Protein AF-A0A5J5F5R5-F1 (afdb_monomer)

Sequence (232 aa):
MHTPSSSSSSSSSSSEEAEENCAICILPLTPSTRTTLSCNHSTFHTACIETWFSFRYPTRECPLCRATITHHTTRDFITSYPATPRQAERYVDIWREEEERLYYESEARMLEDTGAARQLWWEEEEAFFEREARRILAEENMEEDADSWDEEYEPDTDSEEVTDDSTDDDEEEEEDEDEEEEKEDEDEDEEKGEAMLTDSEDDSHNFDRDEEMYDFTYTTDSDSDYSGTYKP

Nearest PDB structures (foldseek):
  9gaw-assembly1_C  TM=8.347E-01  e=6.113E-03  Homo sapiens

Organism: NCBI:txid1250544

Foldseek 3Di:
DDDDPPPPPDDDDPDDDPQLAAPQPRHGDDPVQFWAFPVRDGSHGPVRLVVVPVVPPPFSADPPPGDGGPDGPPDPPPPPPPPDPVVVVVVVVVVVVVVVVVVVVVVVVVVVVVVVVVVVVVVVVVVVVVVVVVVVVVVVVVVVCVVVPPPDDDDPPDDDDDDDDDDDDDPPPPPPPPPPPPPPPPPPPPDDDDDDPDPDDDDPDPPPPPPPPPPPPPPPPPPDPPPDDDDD

Secondary structure (DSSP, 8-state):
---------------S----B-TTT-PBPPTTTEE--TTS---EEHHHHHHHHHHTTT--B-TTT--B-S---S-TTS----SSHHHHHHHHHHHHHHHHHHHHHHHHHHHHHHHHHHHHHHHHHHHHHHHHHHHHHHHHHHHHHGGGS-S---------------------------------------------------------------------------------

Radius of gyration: 41.45 Å; Cα contacts (8 Å, |Δi|>4): 85; chains: 1; bounding box: 102×65×107 Å

pLDDT: mean 71.41, std 17.32, range [45.47, 96.88]

Mean predicted aligned error: 20.63 Å

InterPro domains:
  IPR001841 Zinc finger, RING-type [PF13639] (21-66)
  IPR001841 Zinc finger, RING-type [PS50089] (22-66)
  IPR001841 Zinc finger, RING-type [SM00184] (22-65)
  IPR013083 Zinc finger, RING/FYVE/PHD-type [G3DSA:3.30.40.10] (3-109)

Structure (mmCIF, N/CA/C/O backbone):
data_AF-A0A5J5F5R5-F1
#
_entry.id   AF-A0A5J5F5R5-F1
#
loop_
_atom_site.group_PDB
_atom_site.id
_atom_site.type_symbol
_atom_site.label_atom_id
_atom_site.label_alt_id
_atom_site.label_comp_id
_atom_site.label_asym_id
_atom_site.label_entity_id
_atom_site.label_seq_id
_atom_site.pdbx_PDB_ins_code
_atom_site.Cartn_x
_atom_site.Cartn_y
_atom_site.Cartn_z
_atom_site.occupancy
_atom_site.B_iso_or_equiv
_atom_site.auth_seq_id
_atom_site.auth_comp_id
_atom_site.auth_asym_id
_atom_site.auth_atom_id
_atom_site.pdbx_PDB_model_num
ATOM 1 N N . MET A 1 1 ? -64.822 -15.421 -7.144 1.00 45.59 1 MET A N 1
ATOM 2 C CA . MET A 1 1 ? -64.375 -15.893 -5.816 1.00 45.59 1 MET A CA 1
ATOM 3 C C . MET A 1 1 ? -63.053 -16.613 -6.035 1.00 45.59 1 MET A C 1
ATOM 5 O O . MET A 1 1 ? -63.076 -17.712 -6.564 1.00 45.59 1 MET A O 1
ATOM 9 N N . HIS A 1 2 ? -61.922 -15.959 -5.762 1.00 48.38 2 HIS A N 1
ATOM 10 C CA . HIS A 1 2 ? -60.584 -16.536 -5.931 1.00 48.38 2 HIS A CA 1
ATOM 11 C C . HIS A 1 2 ? -59.940 -16.665 -4.552 1.00 48.38 2 HIS A C 1
ATOM 13 O O . HIS A 1 2 ? -59.851 -15.683 -3.818 1.00 48.38 2 HIS A O 1
ATOM 19 N N . THR A 1 3 ? -59.569 -17.885 -4.182 1.00 51.16 3 THR A N 1
ATOM 20 C CA . THR A 1 3 ? -58.860 -18.209 -2.942 1.00 51.16 3 THR A CA 1
ATOM 21 C C . THR A 1 3 ? -57.364 -17.945 -3.124 1.00 51.16 3 THR A C 1
ATOM 23 O O . THR A 1 3 ? -56.801 -18.443 -4.101 1.00 51.16 3 THR A O 1
ATOM 26 N N . PRO A 1 4 ? -56.690 -17.212 -2.222 1.00 61.84 4 PRO A N 1
ATOM 27 C CA . PRO A 1 4 ? -55.236 -17.144 -2.231 1.00 61.84 4 PRO A CA 1
ATOM 28 C C . PRO A 1 4 ? -54.655 -18.462 -1.700 1.00 61.84 4 PRO A C 1
ATOM 30 O O . PRO A 1 4 ? -54.899 -18.844 -0.556 1.00 61.84 4 PRO A O 1
ATOM 33 N N . SER A 1 5 ? -53.893 -19.161 -2.545 1.00 54.50 5 SER A N 1
ATOM 34 C CA . SER A 1 5 ? -53.037 -20.276 -2.136 1.00 54.50 5 SER A CA 1
ATOM 35 C C . SER A 1 5 ? -51.904 -19.737 -1.271 1.00 54.50 5 SER A C 1
ATOM 37 O O . SER A 1 5 ? -50.927 -19.184 -1.771 1.00 54.50 5 SER A O 1
ATOM 39 N N . SER A 1 6 ? -52.051 -19.886 0.041 1.00 51.31 6 SER A N 1
ATOM 40 C CA . SER A 1 6 ? -50.974 -19.722 1.009 1.00 51.31 6 SER A CA 1
ATOM 41 C C . SER A 1 6 ? -50.021 -20.908 0.883 1.00 51.31 6 SER A C 1
ATOM 43 O O . SER A 1 6 ? -50.240 -21.963 1.470 1.00 51.31 6 SER A O 1
ATOM 45 N N . SER A 1 7 ? -48.972 -20.754 0.0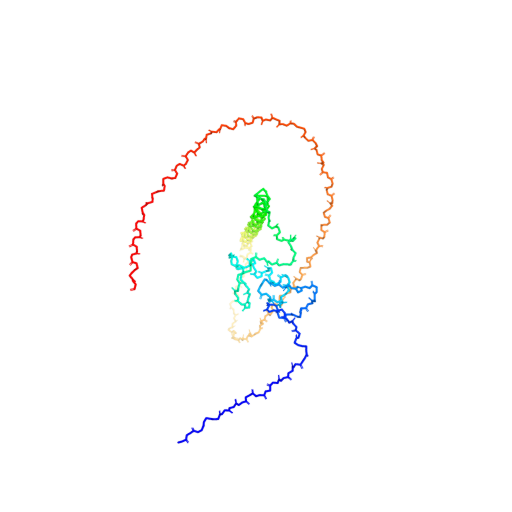81 1.00 56.69 7 SER A N 1
ATOM 46 C CA . SER A 1 7 ? -47.810 -21.637 0.105 1.00 56.69 7 SER A CA 1
ATOM 47 C C . SER A 1 7 ? -46.997 -21.342 1.365 1.00 56.69 7 SER A C 1
ATOM 49 O O . SER A 1 7 ? -46.117 -20.484 1.386 1.00 56.69 7 SER A O 1
ATOM 51 N N . SER A 1 8 ? -47.359 -22.035 2.441 1.00 55.12 8 SER A N 1
ATOM 52 C CA . SER A 1 8 ? -46.576 -22.194 3.661 1.00 55.12 8 SER A CA 1
ATOM 53 C C . SER A 1 8 ? -45.338 -23.035 3.349 1.00 55.12 8 SER A C 1
ATOM 55 O O . SER A 1 8 ? -45.366 -24.263 3.384 1.00 55.12 8 SER A O 1
ATOM 57 N N . SER A 1 9 ? -44.239 -22.358 3.030 1.00 57.38 9 SER A N 1
ATOM 58 C CA . SER A 1 9 ? -42.907 -22.959 2.989 1.00 57.38 9 SER A CA 1
ATOM 59 C C . SER A 1 9 ? -42.419 -23.146 4.425 1.00 57.38 9 SER A C 1
ATOM 61 O O . SER A 1 9 ? -41.853 -22.243 5.036 1.00 57.38 9 SER A O 1
ATOM 63 N N . SER A 1 10 ? -42.720 -24.313 4.987 1.00 65.06 10 SER A N 1
ATOM 64 C CA . SER A 1 10 ? -42.279 -24.765 6.306 1.00 65.06 10 SER A CA 1
ATOM 65 C C . SER A 1 10 ? -41.314 -25.936 6.132 1.00 65.06 10 SER A C 1
ATOM 67 O O . SER A 1 10 ? -41.750 -27.072 5.993 1.00 65.06 10 SER A O 1
ATOM 69 N N . SER A 1 11 ? -40.013 -25.653 6.121 1.00 52.03 11 SER A N 1
ATOM 70 C CA . SER A 1 11 ? -38.913 -26.629 6.225 1.00 52.03 11 SER A CA 1
ATOM 71 C C . SER A 1 11 ? -37.616 -25.816 6.162 1.00 52.03 11 SER A C 1
ATOM 73 O O . SER A 1 11 ? -37.408 -25.127 5.173 1.00 52.03 11 SER A O 1
ATOM 75 N N . SER A 1 12 ? -36.747 -25.753 7.164 1.00 52.62 12 SER A N 1
ATOM 76 C CA . SER A 1 12 ? -36.273 -26.834 8.023 1.00 52.62 12 SER A CA 1
ATOM 77 C C . SER A 1 12 ? -35.705 -26.258 9.323 1.00 52.62 12 SER A C 1
ATOM 79 O O . SER A 1 12 ? -34.763 -25.469 9.321 1.00 52.62 12 SER A O 1
ATOM 81 N N . SER A 1 13 ? -36.287 -26.682 10.438 1.00 53.28 13 SER A N 1
ATOM 82 C CA . SER A 1 13 ? -35.747 -26.531 11.782 1.00 53.28 13 SER A CA 1
ATOM 83 C C . SER A 1 13 ? -34.560 -27.483 11.969 1.00 53.28 13 SER A C 1
ATOM 85 O O . SER A 1 13 ? -34.754 -28.635 12.352 1.00 53.28 13 SER A O 1
ATOM 87 N N . SER A 1 14 ? -33.352 -26.993 11.700 1.00 55.56 14 SER A N 1
ATOM 88 C CA . SER A 1 14 ? -32.102 -27.532 12.249 1.00 55.56 14 SER A CA 1
ATOM 89 C C . SER A 1 14 ? -31.623 -26.569 13.333 1.00 55.56 14 SER A C 1
ATOM 91 O O . SER A 1 14 ? -30.730 -25.756 13.131 1.00 55.56 14 SER A O 1
ATOM 93 N N . SER A 1 15 ? -32.316 -26.599 14.469 1.00 58.19 15 SER A N 1
ATOM 94 C CA . SER A 1 15 ? -31.727 -26.243 15.759 1.00 58.19 15 SER A CA 1
ATOM 95 C C . SER A 1 15 ? -30.965 -27.498 16.172 1.00 58.19 15 SER A C 1
ATOM 97 O O . SER A 1 15 ? -31.569 -28.559 16.260 1.00 58.19 15 SER A O 1
ATOM 99 N N . GLU A 1 16 ? -29.644 -27.486 16.196 1.00 53.19 16 GLU A N 1
ATOM 100 C CA . GLU A 1 16 ? -28.828 -27.190 17.371 1.00 53.19 16 GLU A CA 1
ATOM 101 C C . GLU A 1 16 ? -27.375 -27.174 16.868 1.00 53.19 16 GLU A C 1
ATOM 103 O O . GLU A 1 16 ? -27.021 -28.022 16.058 1.00 53.19 16 GLU A O 1
ATOM 108 N N . GLU A 1 17 ? -26.574 -26.201 17.309 1.00 54.25 17 GLU A N 1
ATOM 109 C CA . GLU A 1 17 ? -25.277 -25.804 16.720 1.00 54.25 17 GLU A CA 1
ATOM 110 C C . GLU A 1 17 ? -25.412 -24.960 15.444 1.00 54.25 17 GLU A C 1
ATOM 112 O O . GLU A 1 17 ? -24.904 -25.283 14.375 1.00 54.25 17 GLU A O 1
ATOM 117 N N . ALA A 1 18 ? -26.077 -23.805 15.566 1.00 58.12 18 ALA A N 1
ATOM 118 C CA . ALA A 1 18 ? -25.766 -22.690 14.681 1.00 58.12 18 ALA A CA 1
ATOM 119 C C . ALA A 1 18 ? -24.313 -22.295 14.968 1.00 58.12 18 ALA A C 1
ATOM 121 O O . ALA A 1 18 ? -24.056 -21.522 15.890 1.00 58.12 18 ALA A O 1
ATOM 122 N N . GLU A 1 19 ? -23.381 -22.916 14.244 1.00 59.69 19 GLU A N 1
ATOM 123 C CA . GLU A 1 19 ? -21.977 -22.536 14.206 1.00 59.69 19 GLU A CA 1
ATOM 124 C C . GLU A 1 19 ? -21.936 -21.014 14.079 1.00 59.69 19 GLU A C 1
ATOM 126 O O . GLU A 1 19 ? -22.423 -20.436 13.102 1.00 59.69 19 GLU A O 1
ATOM 131 N N . GLU A 1 20 ? -21.480 -2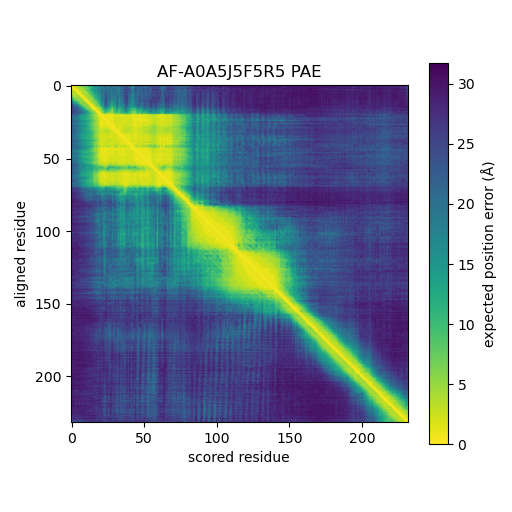0.348 15.141 1.00 83.12 20 GLU A N 1
ATOM 132 C CA . GLU A 1 20 ? -21.356 -18.901 15.160 1.00 83.12 20 GLU A CA 1
ATOM 133 C C . GLU A 1 20 ? -20.273 -18.563 14.131 1.00 83.12 20 GLU A C 1
ATOM 135 O O . GLU A 1 20 ? -19.081 -18.593 14.419 1.00 83.12 20 GLU A O 1
ATOM 140 N N . ASN A 1 21 ? -20.677 -18.317 12.890 1.00 94.19 21 ASN A N 1
ATOM 141 C CA . ASN A 1 21 ? -19.782 -17.874 11.835 1.00 94.19 21 ASN A CA 1
ATOM 142 C C . ASN A 1 21 ? -19.626 -16.355 11.928 1.00 94.19 21 ASN A C 1
ATOM 144 O O . ASN A 1 21 ? -20.561 -15.619 12.258 1.00 94.19 21 ASN A O 1
ATOM 148 N N . CYS A 1 22 ? -18.426 -15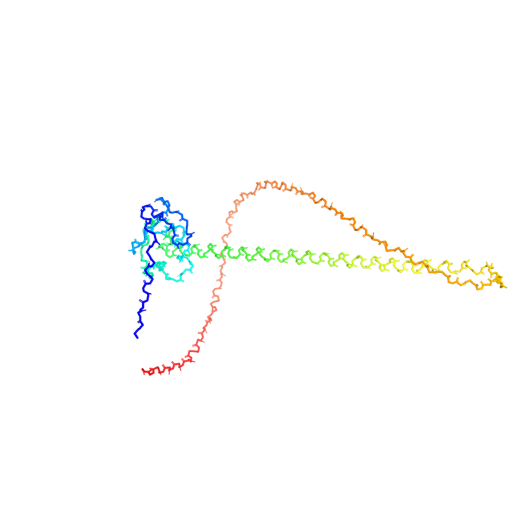.866 11.637 1.00 94.88 22 CYS A N 1
ATOM 149 C CA . CYS A 1 22 ? -18.141 -14.442 11.592 1.00 94.88 22 CYS A CA 1
ATOM 150 C C . CYS A 1 22 ? -18.942 -13.785 10.468 1.00 94.88 22 CYS A C 1
ATOM 152 O O . CYS A 1 22 ? -18.833 -14.185 9.315 1.00 94.88 22 CYS A O 1
ATOM 154 N N . ALA A 1 23 ? -19.701 -12.731 10.761 1.00 93.88 23 ALA A N 1
ATOM 155 C CA . ALA A 1 23 ? -20.544 -12.085 9.750 1.00 93.88 23 ALA A CA 1
ATOM 156 C C . ALA A 1 23 ? -19.756 -11.327 8.655 1.00 93.88 23 ALA A C 1
ATOM 158 O O . ALA A 1 23 ? -20.353 -10.879 7.681 1.00 93.88 23 ALA A O 1
ATOM 159 N N . ILE A 1 24 ? -18.436 -11.162 8.817 1.00 94.62 24 ILE A N 1
ATOM 160 C CA . ILE A 1 24 ? -17.564 -10.464 7.858 1.00 94.62 24 ILE A CA 1
ATOM 161 C C . ILE A 1 24 ? -16.907 -11.458 6.892 1.00 94.62 24 ILE A C 1
ATOM 163 O O . ILE A 1 24 ? -17.013 -11.287 5.684 1.00 94.62 24 ILE A O 1
ATOM 167 N N . CYS A 1 25 ? -16.240 -12.494 7.408 1.00 96.38 25 CYS A N 1
ATOM 168 C CA . CYS A 1 25 ? -15.517 -13.472 6.583 1.00 96.38 25 CYS A CA 1
ATOM 169 C C . CYS A 1 25 ? -16.256 -14.808 6.400 1.00 96.38 25 CYS A C 1
ATOM 171 O O . CYS A 1 25 ? -15.794 -15.651 5.641 1.00 96.38 25 CYS A O 1
ATOM 173 N N . ILE A 1 26 ? -17.385 -15.012 7.090 1.00 94.50 26 ILE A N 1
ATOM 174 C CA . ILE A 1 26 ? -18.240 -16.214 7.032 1.00 94.50 26 ILE A CA 1
ATOM 175 C C . ILE A 1 26 ? -17.535 -17.483 7.569 1.00 94.50 26 ILE A C 1
ATOM 177 O O . ILE A 1 26 ? -18.072 -18.583 7.502 1.00 94.50 26 ILE A O 1
ATOM 181 N N . LEU A 1 27 ? -16.356 -17.344 8.185 1.00 94.94 27 LEU A N 1
ATOM 182 C CA . LEU A 1 27 ? -15.619 -18.455 8.793 1.00 94.94 27 LEU A CA 1
ATOM 183 C C . LEU A 1 27 ? -16.085 -18.744 10.233 1.00 94.94 27 LEU A C 1
ATOM 185 O O . LEU A 1 27 ? -16.494 -17.805 10.929 1.00 94.94 27 LEU A O 1
ATOM 189 N N . PRO A 1 28 ? -15.945 -19.992 10.718 1.00 94.00 28 PRO A N 1
ATOM 190 C CA . PRO A 1 28 ? -16.263 -20.358 12.097 1.00 94.00 28 PRO A CA 1
ATOM 191 C C . PRO A 1 28 ? -15.519 -19.505 13.131 1.00 94.00 28 PRO A C 1
ATOM 193 O O . PRO A 1 28 ? -14.313 -19.250 13.016 1.00 94.00 28 PRO A O 1
ATOM 196 N N . LEU A 1 29 ? -16.234 -19.055 14.163 1.00 93.50 29 LEU A N 1
ATOM 197 C CA . LEU A 1 29 ? -15.643 -18.331 15.286 1.00 93.50 29 LEU A CA 1
ATOM 198 C C . LEU A 1 29 ? -15.038 -19.317 16.281 1.00 93.50 29 LEU A C 1
ATOM 200 O O . LEU A 1 29 ? -15.692 -20.252 16.740 1.00 93.50 29 LEU A O 1
ATOM 204 N N . THR A 1 30 ? -13.791 -19.070 16.675 1.00 91.19 30 THR A N 1
ATOM 205 C CA . THR A 1 30 ? -13.188 -19.757 17.819 1.00 91.19 30 THR A CA 1
ATOM 206 C C . THR A 1 30 ? -13.356 -18.887 19.066 1.00 91.19 30 THR A C 1
ATOM 208 O O . THR A 1 30 ? -13.265 -17.660 18.979 1.00 91.19 30 THR A O 1
ATOM 211 N N . PRO A 1 31 ? -13.574 -19.470 20.258 1.00 85.62 31 PRO A N 1
ATOM 212 C CA . PRO A 1 31 ? -13.821 -18.694 21.476 1.00 85.62 31 PRO A CA 1
ATOM 213 C C . PRO A 1 31 ? -12.653 -17.765 21.850 1.00 85.62 31 PRO A C 1
ATOM 215 O O . PRO A 1 31 ? -12.859 -16.778 22.548 1.00 85.62 31 PRO A O 1
ATOM 218 N N . SER A 1 32 ? -11.439 -18.049 21.369 1.00 85.69 32 SER A N 1
ATOM 219 C CA . SER A 1 32 ? -10.245 -17.218 21.559 1.00 85.69 32 SER A CA 1
ATOM 220 C C . SER A 1 32 ? -10.175 -15.994 20.643 1.00 85.69 32 SER A C 1
ATOM 222 O O . SER A 1 32 ? -9.489 -15.034 20.978 1.00 85.69 32 SER A O 1
ATOM 224 N N . THR A 1 33 ? -10.853 -16.015 19.495 1.00 87.75 33 THR A N 1
ATOM 225 C CA . THR A 1 33 ? -10.802 -14.944 18.483 1.00 87.75 33 THR A CA 1
ATOM 226 C C . THR A 1 33 ? -12.095 -14.135 18.412 1.00 87.75 33 THR A C 1
ATOM 228 O O . THR A 1 33 ? -12.171 -13.151 17.675 1.00 87.75 33 THR A O 1
ATOM 231 N N . ARG A 1 34 ? -13.116 -14.538 19.177 1.00 90.50 34 ARG A N 1
ATOM 232 C CA . ARG A 1 34 ? -14.434 -13.908 19.209 1.00 90.50 34 ARG A CA 1
ATOM 233 C C . ARG A 1 34 ? -14.398 -12.572 19.951 1.00 90.50 34 ARG A C 1
ATOM 235 O O . ARG A 1 34 ? -14.033 -12.509 21.123 1.00 90.50 34 ARG A O 1
ATOM 242 N N . THR A 1 35 ? -14.875 -11.517 19.297 1.00 90.06 35 THR A N 1
ATOM 243 C CA . THR A 1 35 ? -15.012 -10.174 19.879 1.00 90.06 35 THR A CA 1
ATOM 244 C C . THR A 1 35 ? -16.470 -9.816 20.107 1.00 90.06 35 THR A C 1
ATOM 246 O O . THR A 1 35 ? -17.293 -9.951 19.205 1.00 90.06 35 THR A O 1
ATOM 249 N N . THR A 1 36 ? -16.788 -9.310 21.301 1.00 90.94 36 THR A N 1
ATOM 250 C CA . THR A 1 36 ? -18.120 -8.770 21.615 1.00 90.94 36 THR A CA 1
ATOM 251 C C . THR A 1 36 ? -18.086 -7.250 21.589 1.00 90.94 36 THR A C 1
ATOM 253 O O . THR A 1 36 ? -17.317 -6.632 22.318 1.00 90.94 36 THR A O 1
ATOM 256 N N . LEU A 1 37 ? -18.921 -6.646 20.746 1.00 91.69 37 LEU A N 1
ATOM 257 C CA . LEU A 1 37 ? -19.052 -5.193 20.639 1.00 91.69 37 LEU A CA 1
ATOM 258 C C . LEU A 1 37 ? -19.964 -4.623 21.738 1.00 91.69 37 LEU A C 1
ATOM 260 O O . LEU A 1 37 ? -20.768 -5.345 22.323 1.00 91.69 37 LEU A O 1
ATOM 264 N N . SER A 1 38 ? -19.920 -3.303 21.961 1.00 91.50 38 SER A N 1
ATOM 265 C CA . SER A 1 38 ? -20.783 -2.610 22.941 1.00 91.50 38 SER A CA 1
ATOM 266 C C . SER A 1 38 ? -22.286 -2.747 22.656 1.00 91.50 38 SER A C 1
ATOM 268 O O . SER A 1 38 ? -23.112 -2.630 23.557 1.00 91.50 38 SER A O 1
ATOM 270 N N . CYS A 1 39 ? -22.649 -3.038 21.406 1.00 92.44 39 CYS A N 1
ATOM 271 C CA . CYS A 1 39 ? -24.012 -3.359 20.988 1.00 92.44 39 CYS A CA 1
ATOM 272 C C . CYS A 1 39 ? -24.415 -4.827 21.249 1.00 92.44 39 CYS A C 1
ATOM 274 O O . CYS A 1 39 ? -25.469 -5.250 20.783 1.00 92.44 39 CYS A O 1
ATOM 276 N N . ASN A 1 40 ? -23.590 -5.595 21.971 1.00 91.06 40 ASN A N 1
ATOM 277 C CA . ASN A 1 40 ? -23.747 -7.018 22.304 1.00 91.06 40 ASN A CA 1
ATOM 278 C C . ASN A 1 40 ? -23.697 -8.000 21.119 1.00 91.06 40 ASN A C 1
ATOM 280 O O . ASN A 1 40 ? -23.897 -9.199 21.309 1.00 91.06 40 ASN A O 1
ATOM 284 N N . HIS A 1 41 ? -23.373 -7.539 19.910 1.00 91.62 41 HIS A N 1
ATOM 285 C CA . HIS A 1 41 ? -23.073 -8.441 18.799 1.00 91.62 41 HIS A CA 1
ATOM 286 C C . HIS A 1 41 ? -21.684 -9.056 19.001 1.00 91.62 41 HIS A C 1
ATOM 288 O O . HIS A 1 41 ? -20.687 -8.335 19.074 1.00 91.62 41 HIS A O 1
ATOM 294 N N . SER A 1 42 ? -21.638 -10.384 19.115 1.00 89.88 42 SER A N 1
ATOM 295 C CA . SER A 1 42 ? -20.429 -11.168 19.410 1.00 89.88 42 SER A CA 1
ATOM 296 C C . SER A 1 42 ? -19.972 -12.058 18.251 1.00 89.88 42 SER A C 1
ATOM 298 O O . SER A 1 42 ? -19.134 -12.931 18.425 1.00 89.88 42 SER A O 1
ATOM 300 N N . THR A 1 43 ? -20.495 -11.836 17.048 1.00 92.19 43 THR A N 1
ATOM 301 C CA . THR A 1 43 ? -20.313 -12.717 15.886 1.00 92.19 43 THR A CA 1
ATOM 302 C C . THR A 1 43 ? -19.188 -12.244 14.957 1.00 92.19 43 THR A C 1
ATOM 304 O O . THR A 1 43 ? -19.388 -12.148 13.743 1.00 92.19 43 THR A O 1
ATOM 307 N N . PHE A 1 44 ? -18.022 -11.883 15.506 1.00 93.88 44 PHE A N 1
ATOM 308 C CA . PHE A 1 44 ? -16.891 -11.382 14.713 1.00 93.88 44 PHE A CA 1
ATOM 309 C C . PHE A 1 44 ? -15.535 -11.850 15.242 1.00 93.88 44 PHE A C 1
ATOM 311 O O . PHE A 1 44 ? -15.317 -11.872 16.457 1.00 93.88 44 PHE A O 1
ATOM 318 N N . HIS A 1 45 ? -14.606 -12.152 14.328 1.00 94.56 45 HIS A N 1
ATOM 319 C CA . HIS A 1 45 ? -13.186 -12.253 14.667 1.00 94.56 45 HIS A CA 1
ATOM 320 C C . HIS A 1 45 ? -12.639 -10.863 14.993 1.00 94.56 45 HIS A C 1
ATOM 322 O O . HIS A 1 45 ? -12.992 -9.895 14.315 1.00 94.56 45 HIS A O 1
ATOM 328 N N . THR A 1 46 ? -11.737 -10.772 15.972 1.00 91.88 46 THR A N 1
ATOM 329 C CA . THR A 1 46 ? -11.045 -9.521 16.337 1.00 91.88 46 THR A CA 1
ATOM 330 C C . THR A 1 46 ? -10.432 -8.825 15.123 1.00 91.88 46 THR A C 1
ATOM 332 O O . THR A 1 46 ? -10.731 -7.663 14.870 1.00 91.88 46 THR A O 1
ATOM 335 N N . ALA A 1 47 ? -9.670 -9.564 14.311 1.00 92.25 47 ALA A N 1
ATOM 336 C CA . ALA A 1 47 ? -9.031 -9.018 13.116 1.00 92.25 47 ALA A CA 1
ATOM 337 C C . ALA A 1 47 ? -10.060 -8.485 12.105 1.00 92.25 47 ALA A C 1
ATOM 339 O O . ALA A 1 47 ? -9.940 -7.365 11.626 1.00 92.25 47 ALA A O 1
ATOM 340 N N . CYS A 1 48 ? -11.125 -9.247 11.830 1.00 95.00 48 CYS A N 1
ATOM 341 C CA . CYS A 1 48 ? -12.141 -8.836 10.862 1.00 95.00 48 CYS A CA 1
ATOM 342 C C . CYS A 1 48 ? -12.846 -7.539 11.272 1.00 95.00 48 CYS A C 1
ATOM 344 O O . CYS A 1 48 ? -13.084 -6.679 10.425 1.00 95.00 48 CYS A O 1
ATOM 346 N N . ILE A 1 49 ? -13.194 -7.391 12.554 1.00 93.19 49 ILE A N 1
ATOM 347 C CA . ILE A 1 49 ? -13.891 -6.189 13.019 1.00 93.19 49 ILE A CA 1
ATOM 348 C C . ILE A 1 49 ? -12.955 -4.975 13.117 1.00 93.19 49 ILE A C 1
ATOM 350 O O . ILE A 1 49 ? -13.390 -3.856 12.856 1.00 93.19 49 ILE A O 1
ATOM 354 N N . GLU A 1 50 ? -11.668 -5.183 13.407 1.00 90.69 50 GLU A N 1
ATOM 355 C CA . GLU A 1 50 ? -10.644 -4.132 13.351 1.00 90.69 50 GLU A CA 1
ATOM 356 C C . GLU A 1 50 ? -10.434 -3.625 11.921 1.00 90.69 50 GLU A C 1
ATOM 358 O O . GLU A 1 50 ? -10.503 -2.417 11.686 1.00 90.69 50 GLU A O 1
ATOM 363 N N . THR A 1 51 ? -10.281 -4.534 10.952 1.00 90.88 51 THR A N 1
ATOM 364 C CA . THR A 1 51 ? -10.197 -4.198 9.524 1.00 90.88 51 THR A CA 1
ATOM 365 C C . THR A 1 51 ? -11.459 -3.483 9.034 1.00 90.88 51 THR A C 1
ATOM 367 O O . THR A 1 51 ? -11.390 -2.523 8.273 1.00 90.88 51 THR A O 1
ATOM 370 N N . TRP A 1 52 ? -12.642 -3.896 9.494 1.00 93.62 52 TRP A N 1
ATOM 371 C CA . TRP A 1 52 ? -13.882 -3.195 9.158 1.00 93.62 52 TRP A CA 1
ATOM 372 C C . TRP A 1 52 ? -13.873 -1.735 9.635 1.00 93.62 52 TRP A C 1
ATOM 374 O O . TRP A 1 52 ? -14.284 -0.833 8.901 1.00 93.62 52 TRP A O 1
ATOM 384 N N . PHE A 1 53 ? -13.389 -1.484 10.855 1.00 90.94 53 PHE A N 1
ATOM 385 C CA . PHE A 1 53 ? -13.304 -0.130 11.395 1.00 90.94 53 PHE A CA 1
ATOM 386 C C . PHE A 1 53 ? -12.215 0.724 10.742 1.00 90.94 53 PHE A C 1
ATOM 388 O O . PHE A 1 53 ? -12.417 1.935 10.648 1.00 90.94 53 PHE A O 1
ATOM 395 N N . SER A 1 54 ? -11.106 0.140 10.273 1.00 85.19 54 SER A N 1
ATOM 396 C CA . SER A 1 54 ? -10.076 0.902 9.554 1.00 85.19 54 SER A CA 1
ATOM 397 C C . SER A 1 54 ? -10.597 1.425 8.212 1.00 85.19 54 SER A C 1
ATOM 399 O O . SER A 1 54 ? -10.398 2.596 7.898 1.00 85.19 54 SER A O 1
ATOM 401 N N . PHE A 1 55 ? -11.355 0.615 7.465 1.00 84.75 55 PHE A N 1
ATOM 402 C CA . PHE A 1 55 ? -11.924 1.027 6.175 1.00 84.75 55 PHE A CA 1
ATOM 403 C C . PHE A 1 55 ? -13.092 2.018 6.280 1.00 84.75 55 PHE A C 1
ATOM 405 O O . PHE A 1 55 ? -13.366 2.744 5.327 1.00 84.75 55 PHE A O 1
ATOM 412 N N . ARG A 1 56 ? -13.820 2.047 7.403 1.00 82.62 56 ARG A N 1
ATOM 413 C CA . ARG A 1 56 ? -15.015 2.898 7.593 1.0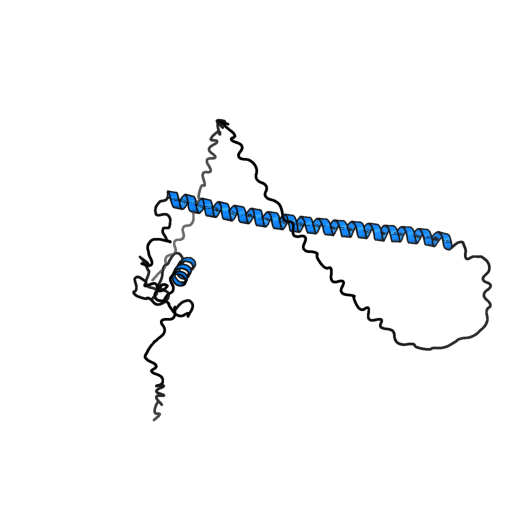0 82.62 56 ARG A CA 1
ATOM 414 C C . ARG A 1 56 ? -14.765 4.136 8.450 1.00 82.62 56 ARG A C 1
ATOM 416 O O . ARG A 1 56 ? -15.706 4.703 9.011 1.00 82.62 56 ARG A O 1
ATOM 423 N N . TYR A 1 57 ? -13.514 4.577 8.537 1.00 72.19 57 TYR A N 1
ATOM 424 C CA . TYR A 1 57 ? -13.171 5.819 9.218 1.00 72.19 57 TYR A CA 1
ATOM 425 C C . TYR A 1 57 ? -13.948 7.013 8.620 1.00 72.19 57 TYR A C 1
ATOM 427 O O . TYR A 1 57 ? -14.040 7.117 7.396 1.00 72.19 57 TYR A O 1
ATOM 435 N N . PRO A 1 58 ? -14.528 7.916 9.441 1.00 75.12 58 PRO A N 1
ATOM 436 C CA . PRO A 1 58 ? -14.396 8.043 10.902 1.00 75.12 58 PRO A CA 1
ATOM 437 C C . PRO A 1 58 ? -15.446 7.285 11.737 1.00 75.12 58 PRO A C 1
ATOM 439 O O . PRO A 1 58 ? -15.376 7.274 12.967 1.00 75.12 58 PRO A O 1
ATOM 442 N N . THR A 1 59 ? -16.445 6.665 11.113 1.00 81.56 59 THR A N 1
ATOM 443 C CA . THR A 1 59 ? -17.626 6.131 11.806 1.00 81.56 59 THR A CA 1
ATOM 444 C C . THR A 1 59 ? -17.449 4.657 12.173 1.00 81.56 59 THR A C 1
ATOM 446 O O . THR A 1 59 ? -17.569 3.766 11.334 1.00 81.56 59 THR A O 1
ATOM 449 N N . ARG A 1 60 ? -17.184 4.377 13.455 1.00 89.44 60 ARG A N 1
ATOM 450 C CA . ARG A 1 60 ? -17.083 3.008 13.997 1.00 89.44 60 ARG A CA 1
ATOM 451 C C . ARG A 1 60 ? -18.469 2.396 14.213 1.00 89.44 60 ARG A C 1
ATOM 453 O O . ARG A 1 60 ? -18.952 2.313 15.339 1.00 89.44 60 ARG A O 1
ATOM 460 N N . GLU A 1 61 ? -19.137 2.003 13.135 1.00 94.94 61 GLU A N 1
ATOM 461 C CA . GLU A 1 61 ? -20.484 1.420 13.174 1.00 94.94 61 GLU A CA 1
ATOM 462 C C . GLU A 1 61 ? -20.460 -0.109 13.097 1.00 94.94 61 GLU A C 1
ATOM 464 O O . GLU A 1 61 ? -19.734 -0.703 12.296 1.00 94.94 61 GLU A O 1
ATOM 469 N N . CYS A 1 62 ? -21.293 -0.762 13.909 1.00 94.69 62 CYS A N 1
ATOM 470 C CA . CYS A 1 62 ? -21.466 -2.211 13.848 1.00 94.69 62 CYS A CA 1
ATOM 471 C C . CYS A 1 62 ? -21.982 -2.656 12.461 1.00 94.69 62 CYS A C 1
ATOM 473 O O . CYS A 1 62 ? -23.014 -2.142 12.024 1.00 94.69 62 CYS A O 1
ATOM 475 N N . PRO A 1 63 ? -21.376 -3.671 11.813 1.00 94.12 63 PRO A N 1
ATOM 476 C CA . PRO A 1 63 ? -21.854 -4.186 10.525 1.00 94.12 63 PRO A CA 1
ATOM 477 C C . PRO A 1 63 ? -23.303 -4.697 10.553 1.00 94.12 63 PRO A C 1
ATOM 479 O O . PRO A 1 63 ? -23.999 -4.642 9.544 1.00 94.12 63 PRO A O 1
ATOM 482 N N . LEU A 1 64 ? -23.761 -5.194 11.708 1.00 94.62 64 LEU A N 1
ATOM 483 C CA . LEU A 1 64 ? -25.076 -5.825 11.850 1.00 94.62 64 LEU A CA 1
ATOM 484 C C . LEU A 1 64 ? -26.182 -4.824 12.177 1.00 94.62 64 LEU A C 1
ATOM 486 O O . LEU A 1 64 ? -27.227 -4.826 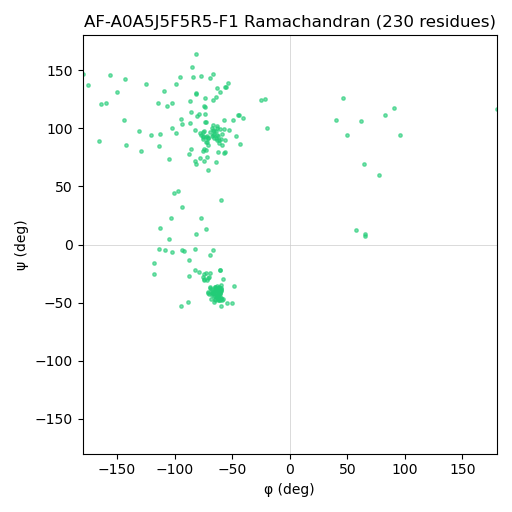11.535 1.00 94.62 64 LEU A O 1
ATOM 490 N N . CYS A 1 65 ? -25.966 -3.963 13.173 1.00 95.62 65 CYS A N 1
ATOM 491 C CA . CYS A 1 65 ? -27.012 -3.062 13.664 1.00 95.62 65 CYS A CA 1
ATOM 492 C C . CYS A 1 65 ? -26.740 -1.578 13.414 1.00 95.62 65 CYS A C 1
ATOM 494 O O . CYS A 1 65 ? -27.580 -0.753 13.764 1.00 95.62 65 CYS A O 1
ATOM 496 N N . ARG A 1 66 ? -25.573 -1.229 12.858 1.00 94.69 66 ARG A N 1
ATOM 497 C CA . ARG A 1 66 ? -25.110 0.153 12.638 1.00 94.69 66 ARG A CA 1
ATOM 498 C C . ARG A 1 66 ? -25.035 1.018 13.897 1.00 94.69 66 ARG A C 1
ATOM 500 O O . ARG A 1 66 ? -24.866 2.227 13.808 1.00 94.69 66 ARG A O 1
ATOM 507 N N . ALA A 1 67 ? -25.129 0.420 15.084 1.00 94.81 67 ALA A N 1
ATOM 508 C CA . ALA A 1 67 ? -24.894 1.146 16.321 1.00 94.81 67 ALA A CA 1
ATOM 509 C C . ALA A 1 67 ? -23.441 1.632 16.357 1.00 94.81 67 ALA A C 1
ATOM 511 O O . ALA A 1 67 ? -22.516 0.868 16.063 1.00 94.81 67 ALA A O 1
ATOM 512 N N . THR A 1 68 ? -23.254 2.893 16.735 1.00 93.00 68 THR A N 1
ATOM 513 C CA . THR A 1 68 ? -21.934 3.485 16.941 1.00 93.00 68 THR A CA 1
ATOM 514 C C . THR A 1 68 ? -21.253 2.827 18.139 1.00 93.00 68 THR A C 1
ATOM 516 O O . THR A 1 68 ? -21.799 2.787 19.243 1.00 93.00 68 THR A O 1
ATOM 519 N N . ILE A 1 69 ? -20.054 2.297 17.921 1.00 91.88 69 ILE A N 1
ATOM 520 C CA . ILE A 1 69 ? -19.257 1.605 18.929 1.00 91.88 69 ILE A CA 1
ATOM 521 C C . ILE A 1 69 ? -18.291 2.608 19.556 1.00 91.88 69 ILE A C 1
ATOM 523 O O . ILE A 1 69 ? -17.336 3.046 18.922 1.00 91.88 69 ILE A O 1
ATOM 527 N N . THR A 1 70 ? -18.554 2.982 20.808 1.00 82.00 70 THR A N 1
ATOM 528 C CA . THR A 1 70 ? -17.736 3.944 21.566 1.00 82.00 70 THR A CA 1
ATOM 529 C C . THR A 1 70 ? -16.571 3.291 22.313 1.00 82.00 70 THR A C 1
ATOM 531 O O . THR A 1 70 ? -15.552 3.938 22.524 1.00 82.00 70 THR A O 1
ATOM 534 N N . HIS A 1 71 ? -16.694 2.010 22.674 1.00 66.12 71 HIS A N 1
ATOM 535 C CA . HIS A 1 71 ? -15.671 1.226 23.370 1.00 66.12 71 HIS A CA 1
ATOM 536 C C . HIS A 1 71 ? -15.714 -0.221 22.857 1.00 66.12 71 HIS A C 1
ATOM 538 O O . HIS A 1 71 ? -16.663 -0.950 23.154 1.00 66.12 71 HIS A O 1
ATOM 544 N N . HIS A 1 72 ? -14.735 -0.651 22.056 1.00 63.00 72 HIS A N 1
ATOM 545 C CA . HIS A 1 72 ? -14.560 -2.070 21.733 1.00 63.00 72 HIS A CA 1
ATOM 546 C C . HIS A 1 72 ? -13.705 -2.710 22.833 1.00 63.00 72 HIS A C 1
ATOM 548 O O . HIS A 1 72 ? -12.548 -2.359 23.026 1.00 63.00 72 HIS A O 1
ATOM 554 N N . THR A 1 73 ? -14.289 -3.628 23.603 1.00 57.78 73 THR A N 1
ATOM 555 C CA . THR A 1 73 ? -13.671 -4.266 24.781 1.00 57.78 73 THR A CA 1
ATOM 556 C C . THR A 1 73 ? -12.658 -5.351 24.428 1.00 57.78 73 THR A C 1
ATOM 558 O O . THR A 1 73 ? -12.356 -6.212 25.253 1.00 57.78 73 THR A O 1
ATOM 561 N N . THR A 1 74 ? -12.074 -5.327 23.233 1.00 53.41 74 THR A N 1
ATOM 562 C CA . THR A 1 74 ? -11.161 -6.381 22.785 1.00 53.41 74 THR A CA 1
ATOM 563 C C . THR A 1 74 ? -9.797 -6.380 23.462 1.00 53.41 74 THR A C 1
ATOM 565 O O . THR A 1 74 ? -8.941 -7.141 23.024 1.00 53.41 74 THR A O 1
ATOM 568 N N . ARG A 1 75 ? -9.635 -5.626 24.566 1.00 49.25 75 ARG A N 1
ATOM 569 C CA . ARG A 1 75 ? -8.390 -5.247 25.253 1.00 49.25 75 ARG A CA 1
ATOM 570 C C . ARG A 1 75 ? -7.871 -3.926 24.682 1.00 49.25 75 ARG A C 1
ATOM 572 O O . ARG A 1 75 ? -7.488 -3.850 23.520 1.00 49.25 75 ARG A O 1
ATOM 579 N N . ASP A 1 76 ? -7.809 -2.913 25.536 1.00 51.38 76 ASP A N 1
ATOM 580 C CA . ASP A 1 76 ? -7.189 -1.596 25.333 1.00 51.38 76 ASP A CA 1
ATOM 581 C C . ASP A 1 76 ? -5.668 -1.653 25.009 1.00 51.38 76 ASP A C 1
ATOM 583 O O . ASP A 1 76 ? -4.898 -0.845 25.518 1.00 51.38 76 ASP A O 1
ATOM 587 N N . PHE A 1 77 ? -5.178 -2.624 24.224 1.00 50.16 77 PHE A N 1
ATOM 588 C CA . PHE A 1 77 ? -3.740 -2.905 24.079 1.00 50.16 77 PHE A CA 1
ATOM 589 C C . PHE A 1 77 ? -3.150 -2.737 22.682 1.00 50.16 77 PHE A C 1
ATOM 591 O O . PHE A 1 77 ? -1.932 -2.669 22.584 1.00 50.16 77 PHE A O 1
ATOM 598 N N . ILE A 1 78 ? -3.943 -2.673 21.610 1.00 49.28 78 ILE A N 1
ATOM 599 C CA . ILE A 1 78 ? -3.374 -2.479 20.257 1.00 49.28 78 ILE A CA 1
ATOM 600 C C . ILE A 1 78 ? -3.862 -1.171 19.623 1.00 49.28 78 ILE A C 1
ATOM 602 O O . ILE A 1 78 ? -3.124 -0.525 18.890 1.00 49.28 78 ILE A O 1
ATOM 606 N N . THR A 1 79 ? -5.027 -0.664 20.035 1.00 46.19 79 THR A N 1
ATOM 607 C CA . THR A 1 79 ? -5.453 0.714 19.744 1.00 46.19 79 THR A CA 1
ATOM 608 C C . THR A 1 79 ? -5.241 1.655 20.928 1.00 46.19 79 THR A C 1
ATOM 610 O O . THR A 1 79 ? -6.095 2.495 21.198 1.00 46.19 79 THR A O 1
ATOM 613 N N . SER A 1 80 ? -4.083 1.581 21.591 1.00 47.06 80 SER A N 1
ATOM 614 C CA . SER A 1 80 ? -3.424 2.847 21.910 1.00 47.06 80 SER A CA 1
ATOM 615 C C . SER A 1 80 ? -2.824 3.364 20.598 1.00 47.06 80 SER A C 1
ATOM 617 O O . SER A 1 80 ? -1.614 3.366 20.386 1.00 47.06 80 SER A O 1
ATOM 619 N N . TYR A 1 81 ? -3.671 3.825 19.675 1.00 54.25 81 TYR A N 1
ATOM 620 C CA . TYR A 1 81 ? -3.543 5.222 19.287 1.00 54.25 81 TYR A CA 1
ATOM 621 C C . TYR A 1 81 ? -2.823 6.010 20.380 1.00 54.25 81 TYR A C 1
ATOM 623 O O . TYR A 1 81 ? -3.225 5.930 21.546 1.00 54.25 81 TYR A O 1
ATOM 631 N N . PRO A 1 82 ? -1.739 6.700 20.031 1.00 48.47 82 PRO A N 1
ATOM 632 C CA . PRO A 1 82 ? -0.963 7.440 20.994 1.00 48.47 82 PRO A CA 1
ATOM 633 C C . PRO A 1 82 ? -1.878 8.322 21.839 1.00 48.47 82 PRO A C 1
ATOM 635 O O . PRO A 1 82 ? -2.415 9.317 21.364 1.00 48.47 82 PRO A O 1
ATOM 638 N N . ALA A 1 83 ? -2.081 7.942 23.103 1.00 54.69 83 ALA A N 1
ATOM 639 C CA . ALA A 1 83 ? -2.969 8.658 24.020 1.00 54.69 83 ALA A CA 1
ATOM 640 C C . ALA A 1 83 ? -2.420 10.057 24.353 1.00 54.69 83 ALA A C 1
ATOM 642 O O . ALA A 1 83 ? -3.056 10.842 25.053 1.00 54.69 83 ALA A O 1
ATOM 643 N N . THR A 1 84 ? -1.220 10.364 23.852 1.00 71.00 84 THR A N 1
ATOM 644 C CA . THR A 1 84 ? -0.538 11.636 24.006 1.00 71.00 84 THR A CA 1
ATOM 645 C C . THR A 1 84 ? -0.179 12.205 22.628 1.00 71.00 84 THR A C 1
ATOM 647 O O . THR A 1 84 ? 0.319 11.459 21.782 1.00 71.00 84 THR A O 1
ATOM 650 N N . PRO A 1 85 ? -0.354 13.522 22.405 1.00 70.38 85 PRO A N 1
ATOM 651 C CA . PRO A 1 85 ? 0.048 14.204 21.169 1.00 70.38 85 PRO A CA 1
ATOM 652 C C . PRO A 1 85 ? 1.480 13.869 20.719 1.00 70.38 85 PRO A C 1
ATOM 654 O O . PRO A 1 85 ? 1.727 13.643 19.543 1.00 70.38 85 PRO A O 1
ATOM 657 N N . ARG A 1 86 ? 2.397 13.693 21.679 1.00 68.38 86 ARG A N 1
ATOM 658 C CA . ARG A 1 86 ? 3.800 13.325 21.434 1.00 68.38 86 ARG A CA 1
ATOM 659 C C . ARG A 1 86 ? 4.005 12.004 20.705 1.00 68.38 86 ARG A C 1
ATOM 661 O O . ARG A 1 86 ? 4.948 11.854 19.941 1.00 68.38 86 ARG A O 1
ATOM 668 N N . GLN A 1 87 ? 3.186 11.005 21.000 1.00 64.88 87 GLN A N 1
ATOM 669 C CA . GLN A 1 87 ? 3.324 9.721 20.327 1.00 64.88 87 GLN A CA 1
ATOM 670 C C . GLN A 1 87 ? 2.610 9.753 18.955 1.00 64.88 87 GLN A C 1
ATOM 672 O O . GLN A 1 87 ? 2.965 8.962 18.090 1.00 64.88 87 GLN A O 1
ATOM 677 N N . ALA A 1 88 ? 1.647 10.664 18.736 1.00 70.81 88 ALA A N 1
ATOM 678 C CA . ALA A 1 88 ? 1.010 10.884 17.432 1.00 70.81 88 ALA A CA 1
ATOM 679 C C . ALA A 1 88 ? 1.978 11.526 16.440 1.00 70.81 88 ALA A C 1
ATOM 681 O O . ALA A 1 88 ? 2.068 11.056 15.313 1.00 70.81 88 ALA A O 1
ATOM 682 N N . GLU A 1 89 ? 2.752 12.513 16.894 1.00 75.75 89 GLU A N 1
ATOM 683 C CA . GLU A 1 89 ? 3.847 13.113 16.121 1.00 75.75 89 GLU A CA 1
ATOM 684 C C . GLU A 1 89 ? 4.829 12.038 15.645 1.00 75.75 89 GLU A C 1
ATOM 686 O O . GLU A 1 89 ? 5.034 11.892 14.448 1.00 75.75 89 GLU A O 1
ATOM 691 N N . ARG A 1 90 ? 5.291 11.163 16.549 1.00 78.56 90 ARG A N 1
ATOM 692 C CA . ARG A 1 90 ? 6.208 10.073 16.186 1.00 78.56 90 ARG A CA 1
ATOM 693 C C . ARG A 1 90 ? 5.635 9.105 15.144 1.00 78.56 90 ARG A C 1
ATOM 695 O O . ARG A 1 90 ? 6.383 8.578 14.334 1.00 78.56 90 ARG A O 1
ATOM 702 N N . TYR A 1 91 ? 4.330 8.833 15.172 1.00 72.38 91 TYR A N 1
ATOM 703 C CA . TYR A 1 91 ? 3.697 8.007 14.139 1.00 72.38 91 TYR A CA 1
ATOM 704 C C . TYR A 1 91 ? 3.619 8.739 12.801 1.00 72.38 91 TYR A C 1
ATOM 706 O O . TYR A 1 91 ? 3.880 8.123 11.779 1.00 72.38 91 TYR A O 1
ATOM 714 N N . VAL A 1 92 ? 3.280 10.030 12.797 1.00 77.31 92 VAL A N 1
ATOM 715 C CA . VAL A 1 92 ? 3.302 10.844 11.572 1.00 77.31 92 VAL A CA 1
ATOM 716 C C . VAL A 1 92 ? 4.709 10.880 10.977 1.00 77.31 92 VAL A C 1
ATOM 718 O O . VAL A 1 92 ? 4.835 10.785 9.762 1.00 77.31 92 VAL A O 1
ATOM 721 N N . ASP A 1 93 ? 5.746 10.952 11.813 1.00 77.69 93 ASP A N 1
ATOM 722 C CA . ASP A 1 93 ? 7.140 10.898 11.368 1.00 77.69 93 ASP A CA 1
ATOM 723 C C . ASP A 1 93 ? 7.480 9.533 10.750 1.00 77.69 93 ASP A C 1
ATOM 725 O O . ASP A 1 93 ? 7.974 9.490 9.632 1.00 77.69 93 ASP A O 1
ATOM 729 N N . ILE A 1 94 ? 7.113 8.421 11.403 1.00 76.25 94 ILE A N 1
ATOM 730 C CA . ILE A 1 94 ? 7.325 7.063 10.860 1.00 76.25 94 ILE A CA 1
ATOM 731 C C . ILE A 1 94 ? 6.606 6.876 9.516 1.00 76.25 94 ILE A C 1
ATOM 733 O O . ILE A 1 94 ? 7.187 6.351 8.572 1.00 76.25 94 ILE A O 1
ATOM 737 N N . TRP A 1 95 ? 5.345 7.306 9.415 1.00 80.44 95 TRP A N 1
ATOM 738 C CA . TRP A 1 95 ? 4.583 7.211 8.166 1.00 80.44 95 TRP A CA 1
ATOM 739 C C . TRP A 1 95 ? 5.184 8.086 7.063 1.00 80.44 95 TRP A C 1
ATOM 741 O O . TRP A 1 95 ? 5.213 7.664 5.913 1.00 80.44 95 TRP A O 1
ATOM 751 N N . ARG A 1 96 ? 5.682 9.280 7.407 1.00 87.69 96 ARG A N 1
ATOM 752 C CA . ARG A 1 96 ? 6.361 10.170 6.460 1.00 87.69 96 ARG A CA 1
ATOM 753 C C . ARG A 1 96 ? 7.672 9.567 5.965 1.00 87.69 96 ARG A C 1
ATOM 755 O O . ARG A 1 96 ? 7.916 9.603 4.769 1.00 87.69 96 ARG A O 1
ATOM 762 N N . GLU A 1 97 ? 8.483 9.003 6.857 1.00 87.88 97 GLU A N 1
ATOM 763 C CA . GLU A 1 97 ? 9.731 8.318 6.496 1.00 87.88 97 GLU A CA 1
ATOM 764 C C . GLU A 1 97 ? 9.461 7.106 5.594 1.00 87.88 97 GLU A C 1
ATOM 766 O O . GLU A 1 97 ? 10.196 6.866 4.640 1.00 87.88 97 GLU A O 1
ATOM 771 N N . GLU A 1 98 ? 8.394 6.348 5.856 1.00 88.31 98 GLU A N 1
ATOM 772 C CA . GLU A 1 98 ? 8.019 5.207 5.019 1.00 88.31 98 GLU A CA 1
ATOM 773 C C . GLU A 1 98 ? 7.481 5.636 3.646 1.00 88.31 98 GLU A C 1
ATOM 775 O O . GLU A 1 98 ? 7.849 5.037 2.638 1.00 88.31 98 GLU A O 1
ATOM 780 N N . GLU A 1 99 ? 6.665 6.691 3.585 1.00 91.69 99 GLU A N 1
ATOM 781 C CA . GLU A 1 99 ? 6.196 7.287 2.329 1.00 91.69 99 GLU A CA 1
ATOM 782 C C . GLU A 1 99 ? 7.362 7.844 1.500 1.00 91.69 99 GLU A C 1
ATOM 784 O O . GLU A 1 99 ? 7.451 7.579 0.302 1.00 91.69 99 GLU A O 1
ATOM 789 N N . GLU A 1 100 ? 8.293 8.552 2.140 1.00 95.56 100 GLU A N 1
ATOM 790 C CA . GLU A 1 100 ? 9.502 9.078 1.509 1.00 95.56 100 GLU A CA 1
ATOM 791 C C . GLU A 1 100 ? 10.412 7.945 1.007 1.00 95.56 100 GLU A C 1
ATOM 793 O O . GLU A 1 100 ? 10.888 7.987 -0.128 1.00 95.56 100 GLU A O 1
ATOM 798 N N . ARG A 1 101 ? 10.586 6.876 1.793 1.00 95.50 101 ARG A N 1
ATOM 799 C CA . ARG A 1 101 ? 11.324 5.677 1.372 1.00 95.50 101 ARG A CA 1
ATOM 800 C C . ARG A 1 101 ? 10.703 5.035 0.132 1.00 95.50 101 ARG A C 1
ATOM 802 O O . ARG A 1 101 ? 11.425 4.728 -0.809 1.00 95.50 101 ARG A O 1
ATOM 809 N N . LEU A 1 102 ? 9.382 4.851 0.119 1.00 91.94 102 LEU A N 1
ATOM 810 C CA . LEU A 1 102 ? 8.670 4.272 -1.024 1.00 91.94 102 LEU A CA 1
ATOM 811 C C . LEU A 1 102 ? 8.755 5.165 -2.265 1.00 91.94 102 LEU A C 1
ATOM 813 O O . LEU A 1 102 ? 8.872 4.653 -3.377 1.00 91.94 102 LEU A O 1
ATOM 817 N N . TYR A 1 103 ? 8.724 6.488 -2.086 1.00 92.44 103 TYR A N 1
ATOM 818 C CA . TYR A 1 103 ? 8.936 7.437 -3.173 1.00 92.44 103 TYR A CA 1
ATOM 819 C C . TYR A 1 103 ? 10.321 7.247 -3.808 1.00 92.44 103 TYR A C 1
ATOM 821 O O . TYR A 1 103 ? 10.396 7.002 -5.013 1.00 92.44 103 TYR A O 1
ATOM 829 N N . TYR A 1 104 ? 11.397 7.254 -3.015 1.00 91.81 104 TYR A N 1
ATOM 830 C CA . TYR A 1 104 ? 12.756 7.064 -3.538 1.00 91.81 104 TYR A CA 1
ATOM 831 C C . TYR A 1 104 ? 12.976 5.674 -4.145 1.00 91.81 104 TYR A C 1
ATOM 833 O O . TYR A 1 104 ? 13.633 5.560 -5.175 1.00 91.81 104 TYR A O 1
ATOM 841 N N . GLU A 1 105 ? 12.399 4.620 -3.563 1.00 90.31 105 GLU A N 1
ATOM 842 C CA . GLU A 1 105 ? 12.459 3.262 -4.122 1.00 90.31 105 GLU A CA 1
ATOM 843 C C . GLU A 1 105 ? 11.752 3.185 -5.488 1.00 90.31 105 GLU A C 1
ATOM 845 O O . GLU A 1 105 ? 12.252 2.565 -6.426 1.00 90.31 105 GLU A O 1
ATOM 850 N N . SER A 1 106 ? 10.619 3.882 -5.642 1.00 90.62 106 SER A N 1
ATOM 851 C CA . SER A 1 106 ? 9.929 3.986 -6.932 1.00 90.62 106 SER A CA 1
ATOM 852 C C . SER A 1 106 ? 10.714 4.800 -7.966 1.00 90.62 106 SER A C 1
ATOM 854 O O . SER A 1 106 ? 10.742 4.436 -9.141 1.00 90.62 106 SER A O 1
ATOM 856 N N . GLU A 1 107 ? 11.378 5.877 -7.541 1.00 89.62 107 GLU A N 1
ATOM 857 C CA . GLU A 1 107 ? 12.211 6.716 -8.402 1.00 89.62 107 GLU A CA 1
ATOM 858 C C . GLU A 1 107 ? 13.459 5.958 -8.873 1.00 89.62 107 GLU A C 1
ATOM 860 O O . GLU A 1 107 ? 13.774 5.992 -10.062 1.00 89.62 107 GLU A O 1
ATOM 865 N N . ALA A 1 108 ? 14.106 5.200 -7.980 1.00 87.06 108 ALA A N 1
ATOM 866 C CA . ALA A 1 108 ? 15.229 4.326 -8.312 1.00 87.06 108 ALA A CA 1
ATOM 867 C C . ALA A 1 108 ? 14.843 3.288 -9.375 1.00 87.06 108 ALA A C 1
ATOM 869 O O . ALA A 1 108 ? 15.526 3.178 -10.391 1.00 87.06 108 ALA A O 1
ATOM 870 N N . ARG A 1 109 ? 13.690 2.620 -9.215 1.00 87.19 109 ARG A N 1
ATOM 871 C CA . ARG A 1 109 ? 13.186 1.669 -10.218 1.00 87.19 109 ARG A CA 1
ATOM 872 C C . ARG A 1 109 ? 12.936 2.335 -11.577 1.00 87.19 109 ARG A C 1
ATOM 874 O O . ARG A 1 109 ? 13.296 1.778 -12.606 1.00 87.19 109 ARG A O 1
ATOM 881 N N . MET A 1 110 ? 12.372 3.546 -11.606 1.00 85.44 110 MET A N 1
ATOM 882 C CA . MET A 1 110 ? 12.199 4.282 -12.869 1.00 85.44 110 MET A CA 1
ATOM 883 C C . MET A 1 110 ? 13.540 4.660 -13.519 1.00 85.44 110 MET A C 1
ATOM 885 O O . MET A 1 110 ? 13.664 4.661 -14.744 1.00 85.44 110 MET A O 1
ATOM 889 N N . LEU A 1 111 ? 14.553 5.002 -12.721 1.00 85.31 111 LEU A N 1
ATOM 890 C CA . LEU A 1 111 ? 15.899 5.298 -13.213 1.00 85.31 111 LEU A CA 1
ATOM 891 C C . LEU A 1 111 ? 16.576 4.055 -13.797 1.00 85.31 111 LEU A C 1
ATOM 893 O O . LEU A 1 111 ? 17.173 4.158 -14.866 1.00 85.31 111 LEU A O 1
ATOM 897 N N . GLU A 1 112 ? 16.430 2.896 -13.159 1.00 85.75 112 GLU A N 1
ATOM 898 C CA . GLU A 1 112 ? 16.904 1.611 -13.686 1.00 85.75 112 GLU A CA 1
ATOM 899 C C . GLU A 1 112 ? 16.220 1.270 -15.016 1.00 85.75 112 GLU A C 1
ATOM 901 O O . GLU A 1 112 ? 16.911 1.002 -15.999 1.00 85.75 112 GLU A O 1
ATOM 906 N N . ASP A 1 113 ? 14.893 1.414 -15.101 1.00 83.50 113 ASP A N 1
ATOM 907 C CA . ASP A 1 113 ? 14.138 1.173 -16.338 1.00 83.50 113 ASP A CA 1
ATOM 908 C C . ASP A 1 113 ? 14.589 2.106 -17.478 1.00 83.50 113 ASP A C 1
ATOM 910 O O . ASP A 1 113 ? 14.746 1.685 -18.627 1.00 83.50 113 ASP A O 1
ATOM 914 N N . THR A 1 114 ? 14.844 3.386 -17.182 1.00 84.81 114 THR A N 1
ATOM 915 C CA . THR A 1 114 ? 15.342 4.335 -18.198 1.00 84.81 114 THR A CA 1
ATOM 916 C C . THR A 1 114 ? 16.811 4.115 -18.559 1.00 84.81 114 THR A C 1
ATOM 918 O O . THR A 1 114 ? 17.202 4.397 -19.695 1.00 84.81 114 THR A O 1
ATOM 921 N N . GLY A 1 115 ? 17.622 3.607 -17.628 1.00 84.69 115 GLY A N 1
ATOM 922 C CA . GLY A 1 115 ? 18.999 3.186 -17.869 1.00 84.69 115 GLY A CA 1
ATOM 923 C C . GLY A 1 115 ? 19.057 1.980 -18.802 1.00 84.69 115 GLY A C 1
ATOM 924 O O . GLY A 1 115 ? 19.730 2.044 -19.829 1.00 84.69 115 GLY A O 1
ATOM 925 N N . ALA A 1 116 ? 18.270 0.944 -18.505 1.00 80.94 116 ALA A N 1
ATOM 926 C CA . ALA A 1 116 ? 18.131 -0.243 -19.342 1.00 80.94 116 ALA A CA 1
ATOM 927 C C . ALA A 1 116 ? 17.619 0.115 -20.747 1.00 80.94 116 ALA A C 1
ATOM 929 O O . ALA A 1 116 ? 18.210 -0.286 -21.748 1.00 80.94 116 ALA A O 1
ATOM 930 N N . ALA A 1 117 ? 16.587 0.961 -20.841 1.00 75.38 117 ALA A N 1
ATOM 931 C CA . ALA A 1 117 ? 16.076 1.428 -22.130 1.00 75.38 117 ALA A CA 1
ATOM 932 C C . ALA A 1 117 ? 17.124 2.219 -22.935 1.00 75.38 117 ALA A C 1
ATOM 934 O O . ALA A 1 117 ? 17.188 2.099 -24.157 1.00 75.38 117 ALA A O 1
ATOM 935 N N . ARG A 1 118 ? 17.963 3.023 -22.267 1.00 80.50 118 ARG A N 1
ATOM 936 C CA . ARG A 1 118 ? 19.051 3.760 -22.925 1.00 80.50 118 ARG A CA 1
ATOM 937 C C . ARG A 1 118 ? 20.157 2.830 -23.423 1.00 80.50 118 ARG A C 1
ATOM 939 O O . ARG A 1 118 ? 20.720 3.108 -24.477 1.00 80.50 118 ARG A O 1
ATOM 946 N N . GLN A 1 119 ? 20.475 1.772 -22.682 1.00 85.25 119 GLN A N 1
ATOM 947 C CA . GLN A 1 119 ? 21.503 0.808 -23.069 1.00 85.25 119 GLN A CA 1
ATOM 948 C C . GLN A 1 119 ? 21.081 -0.008 -24.296 1.00 85.25 119 GLN A C 1
ATOM 950 O O . GLN A 1 119 ? 21.831 -0.055 -25.265 1.00 85.25 119 GLN A O 1
ATOM 955 N N . LEU A 1 120 ? 19.850 -0.528 -24.315 1.00 88.00 120 LEU A N 1
ATOM 956 C CA . LEU A 1 120 ? 19.307 -1.239 -25.481 1.00 88.00 120 LEU A CA 1
ATOM 957 C C . LEU A 1 120 ? 19.267 -0.354 -26.733 1.00 88.00 120 LEU A C 1
ATOM 959 O O . LEU A 1 120 ? 19.604 -0.795 -27.828 1.00 88.00 120 LEU A O 1
ATOM 963 N N . TRP A 1 121 ? 18.894 0.920 -26.566 1.00 89.25 121 TRP A N 1
ATOM 964 C CA . TRP A 1 121 ? 18.905 1.881 -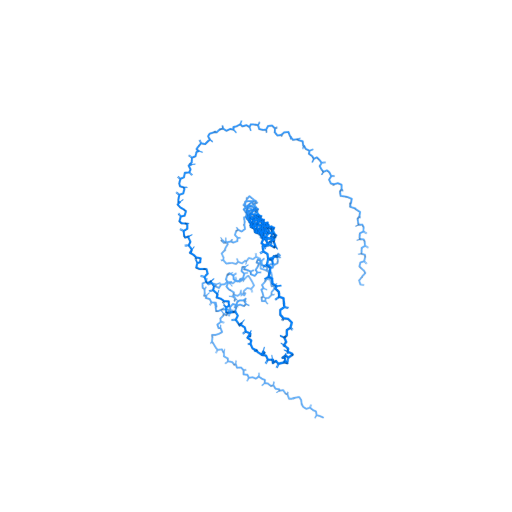27.668 1.00 89.25 121 TRP A CA 1
ATOM 965 C C . TRP A 1 121 ? 20.316 2.098 -28.240 1.00 89.25 121 TRP A C 1
ATOM 967 O O . TRP A 1 121 ? 20.471 2.222 -29.451 1.00 89.25 121 TRP A O 1
ATOM 977 N N . TRP A 1 122 ? 21.345 2.110 -27.386 1.00 90.62 122 TRP A N 1
ATOM 978 C CA . TRP A 1 122 ? 22.741 2.224 -27.819 1.00 90.62 122 TRP A CA 1
ATOM 979 C C . TRP A 1 122 ? 23.217 0.981 -28.587 1.00 90.62 122 TRP A C 1
ATOM 981 O O . TRP A 1 122 ? 23.859 1.115 -29.626 1.00 90.62 122 TRP A O 1
ATOM 991 N N . GLU A 1 123 ? 22.880 -0.219 -28.109 1.00 91.75 123 GLU A N 1
ATOM 992 C CA . GLU A 1 123 ? 23.238 -1.488 -28.763 1.00 91.75 123 GLU A CA 1
ATOM 993 C C . GLU A 1 123 ? 22.577 -1.628 -30.147 1.00 91.75 123 GLU A C 1
ATOM 995 O O . GLU A 1 123 ? 23.222 -2.060 -31.104 1.00 91.75 123 GLU A O 1
ATOM 1000 N N . GLU A 1 124 ? 21.320 -1.195 -30.296 1.00 91.88 124 GLU A N 1
ATOM 1001 C CA . GLU A 1 124 ? 20.635 -1.161 -31.594 1.00 91.88 124 GLU A CA 1
ATOM 1002 C C . GLU A 1 124 ? 21.297 -0.171 -32.569 1.00 91.88 124 GLU A C 1
ATOM 1004 O O . GLU A 1 124 ? 21.450 -0.470 -33.757 1.00 91.88 124 GLU A O 1
ATOM 1009 N N . GLU A 1 125 ? 21.728 0.994 -32.075 1.00 93.19 125 GLU A N 1
ATOM 1010 C CA . GLU A 1 125 ? 22.419 2.000 -32.884 1.00 93.19 125 GLU A CA 1
ATOM 1011 C C . GLU A 1 125 ? 23.797 1.495 -33.353 1.00 93.19 125 GLU A C 1
ATOM 1013 O O . GLU A 1 125 ? 24.149 1.642 -34.527 1.00 93.19 125 GLU A O 1
ATOM 1018 N N . GLU A 1 126 ? 24.554 0.825 -32.481 1.00 94.00 126 GLU A N 1
ATOM 1019 C CA . GLU A 1 126 ? 25.832 0.195 -32.830 1.00 94.00 126 GLU A CA 1
ATOM 1020 C C . GLU A 1 126 ? 25.646 -0.932 -33.858 1.00 94.00 126 GLU A C 1
ATOM 1022 O O . GLU A 1 126 ? 26.329 -0.952 -34.887 1.00 94.00 126 GLU A O 1
ATOM 1027 N N . ALA A 1 127 ? 24.651 -1.803 -33.663 1.00 94.31 127 ALA A N 1
ATOM 1028 C CA . ALA A 1 127 ? 24.310 -2.854 -34.620 1.00 94.31 127 ALA A CA 1
ATOM 1029 C C . ALA A 1 127 ? 23.881 -2.288 -35.986 1.00 94.31 127 ALA A C 1
ATOM 1031 O O . ALA A 1 127 ? 24.216 -2.845 -37.039 1.00 94.31 127 ALA A O 1
ATOM 1032 N N . PHE A 1 128 ? 23.157 -1.165 -35.992 1.00 95.56 128 PHE A N 1
ATOM 1033 C CA . PHE A 1 128 ? 22.807 -0.448 -37.214 1.00 95.56 128 PHE A CA 1
ATOM 1034 C C . PHE A 1 128 ? 24.058 0.058 -37.942 1.00 95.56 128 PHE A C 1
ATOM 1036 O O . PHE A 1 128 ? 24.203 -0.180 -39.146 1.00 95.56 128 PHE A O 1
ATOM 1043 N N . PHE A 1 129 ? 24.984 0.701 -37.226 1.00 94.94 129 PHE A N 1
ATOM 1044 C CA . PHE A 1 129 ? 26.234 1.181 -37.813 1.00 94.94 129 PHE A CA 1
ATOM 1045 C C . PHE A 1 129 ? 27.105 0.043 -38.349 1.00 94.94 129 PHE A C 1
ATOM 1047 O O . PHE A 1 129 ? 27.663 0.176 -39.439 1.00 94.94 129 PHE A O 1
ATOM 1054 N N . GLU A 1 130 ? 27.187 -1.091 -37.653 1.00 95.94 130 GLU A N 1
ATOM 1055 C CA . GLU A 1 130 ? 27.905 -2.263 -38.158 1.00 95.94 130 GLU A CA 1
ATOM 1056 C C . GLU A 1 130 ? 27.289 -2.822 -39.444 1.00 95.94 130 GLU A C 1
ATOM 1058 O O . GLU A 1 130 ? 28.014 -3.156 -40.386 1.00 95.94 130 GLU A O 1
ATOM 1063 N N . ARG A 1 131 ? 25.955 -2.924 -39.511 1.00 95.38 131 ARG A N 1
ATOM 1064 C CA . ARG A 1 131 ? 25.252 -3.411 -40.707 1.00 95.38 131 ARG A CA 1
ATOM 1065 C C . ARG A 1 131 ? 25.495 -2.494 -41.900 1.00 95.38 131 ARG A C 1
ATOM 1067 O O . ARG A 1 131 ? 25.767 -2.975 -42.999 1.00 95.38 131 ARG A O 1
ATOM 1074 N N . GLU A 1 132 ? 25.434 -1.188 -41.675 1.00 96.88 132 GLU A N 1
ATOM 1075 C CA . GLU A 1 132 ? 25.682 -0.194 -42.712 1.00 96.88 132 GLU A CA 1
ATOM 1076 C C . GLU A 1 132 ? 27.148 -0.204 -43.167 1.00 96.88 132 GLU A C 1
ATOM 1078 O O . GLU A 1 132 ? 27.423 -0.165 -44.365 1.00 96.88 132 GLU A O 1
ATOM 1083 N N . ALA A 1 133 ? 28.099 -0.360 -42.241 1.00 95.88 133 ALA A N 1
ATOM 1084 C CA . ALA A 1 133 ? 29.510 -0.521 -42.577 1.00 95.88 133 ALA A CA 1
ATOM 1085 C C . ALA A 1 133 ? 29.759 -1.783 -43.423 1.00 95.88 133 ALA A C 1
ATOM 1087 O O . ALA A 1 133 ? 30.484 -1.719 -44.417 1.00 95.88 133 ALA A O 1
ATOM 1088 N N . ARG A 1 134 ? 29.122 -2.917 -43.087 1.00 94.94 134 ARG A N 1
ATOM 1089 C CA . ARG A 1 134 ? 29.187 -4.140 -43.910 1.00 94.94 134 ARG A CA 1
ATOM 1090 C C . ARG A 1 134 ? 28.589 -3.927 -45.298 1.00 94.94 134 ARG A C 1
ATOM 1092 O O . ARG A 1 134 ? 29.165 -4.416 -46.264 1.00 94.94 134 ARG A O 1
ATOM 1099 N N . ARG A 1 135 ? 27.473 -3.197 -45.411 1.00 95.69 135 ARG A N 1
ATOM 1100 C CA . ARG A 1 135 ? 26.855 -2.863 -46.704 1.00 95.69 135 ARG A CA 1
ATOM 1101 C C . ARG A 1 135 ? 27.813 -2.060 -47.585 1.00 95.69 135 ARG A C 1
ATOM 1103 O O . ARG A 1 135 ? 28.005 -2.424 -48.738 1.00 95.69 135 ARG A O 1
ATOM 1110 N N . ILE A 1 136 ? 28.446 -1.025 -47.030 1.00 93.81 136 ILE A N 1
ATOM 1111 C CA . ILE A 1 136 ? 29.412 -0.182 -47.753 1.00 93.81 136 ILE A CA 1
ATOM 1112 C C . ILE A 1 136 ? 30.618 -1.009 -48.221 1.00 93.81 136 ILE A C 1
ATOM 1114 O O . ILE A 1 136 ? 30.977 -0.951 -49.392 1.00 93.81 136 ILE A O 1
ATOM 1118 N N . LEU A 1 137 ? 31.204 -1.831 -47.343 1.00 92.88 137 LEU A N 1
ATOM 1119 C CA . LEU A 1 137 ? 32.337 -2.692 -47.710 1.00 92.88 137 LEU A CA 1
ATOM 1120 C C . LEU A 1 137 ? 31.965 -3.739 -48.774 1.00 92.88 137 LEU A C 1
ATOM 1122 O O . LEU A 1 137 ? 32.785 -4.065 -49.629 1.00 92.88 137 LEU A O 1
ATOM 1126 N N . ALA A 1 138 ? 30.740 -4.270 -48.737 1.00 90.56 138 ALA A N 1
ATOM 1127 C CA . ALA A 1 138 ? 30.250 -5.203 -49.749 1.00 90.56 138 ALA A CA 1
ATOM 1128 C C . ALA A 1 138 ?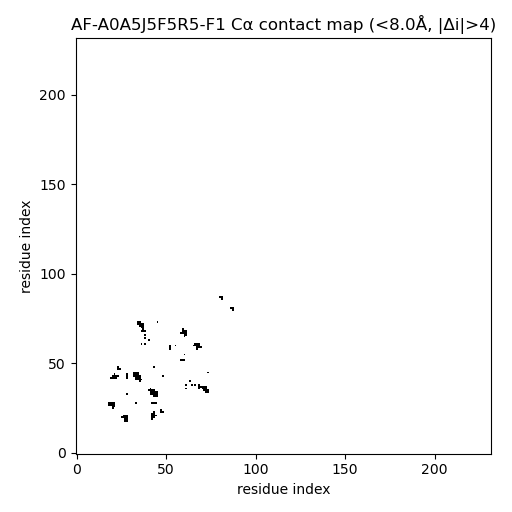 30.030 -4.527 -51.114 1.00 90.56 138 ALA A C 1
ATOM 1130 O O . ALA A 1 138 ? 30.305 -5.144 -52.143 1.00 90.56 138 ALA A O 1
ATOM 1131 N N . GLU A 1 139 ? 29.562 -3.274 -51.129 1.00 89.75 139 GLU A N 1
ATOM 1132 C CA . GLU A 1 139 ? 29.440 -2.468 -52.352 1.00 89.75 139 GLU A CA 1
ATOM 1133 C C . GLU A 1 139 ? 30.815 -2.184 -52.971 1.00 89.75 139 GLU A C 1
ATOM 1135 O O . GLU A 1 139 ? 30.985 -2.392 -54.169 1.00 89.75 139 GLU A O 1
ATOM 1140 N N . GLU A 1 140 ? 31.816 -1.816 -52.162 1.00 89.31 140 GLU A N 1
ATOM 1141 C CA . GLU A 1 140 ? 33.190 -1.602 -52.642 1.00 89.31 140 GLU A CA 1
ATOM 1142 C C . GLU A 1 140 ? 33.822 -2.894 -53.192 1.00 89.31 140 GLU A C 1
ATOM 1144 O O . GLU A 1 140 ? 34.449 -2.872 -54.249 1.00 89.31 140 GLU A O 1
ATOM 1149 N N . ASN A 1 141 ? 33.617 -4.042 -52.534 1.00 85.75 141 ASN A N 1
ATOM 1150 C CA . ASN A 1 141 ? 34.201 -5.312 -52.982 1.00 85.75 141 ASN A CA 1
ATOM 1151 C C . ASN A 1 141 ? 33.572 -5.848 -54.286 1.00 85.75 141 ASN A C 1
ATOM 1153 O O . ASN A 1 141 ? 34.243 -6.549 -55.036 1.00 85.75 141 ASN A O 1
ATOM 1157 N N . MET A 1 142 ? 32.304 -5.536 -54.586 1.00 75.94 142 MET A N 1
ATOM 1158 C CA . MET A 1 142 ? 31.675 -5.934 -55.858 1.00 75.94 142 MET A CA 1
ATOM 1159 C C . MET A 1 142 ? 32.160 -5.115 -57.064 1.00 75.94 142 MET A C 1
ATOM 1161 O O . MET A 1 142 ? 32.095 -5.615 -58.188 1.00 75.94 142 MET A O 1
ATOM 1165 N N . GLU A 1 143 ? 32.639 -3.882 -56.867 1.00 73.00 143 GLU A N 1
ATOM 1166 C CA . GLU A 1 143 ? 33.164 -3.064 -57.971 1.00 73.00 143 GLU A CA 1
ATOM 1167 C C . GLU A 1 143 ? 34.505 -3.596 -58.507 1.00 73.00 143 GLU A C 1
ATOM 1169 O O . GLU A 1 143 ? 34.779 -3.450 -59.697 1.00 73.00 143 GLU A O 1
ATOM 1174 N N . GLU A 1 144 ? 35.316 -4.265 -57.679 1.00 68.12 144 GLU A N 1
ATOM 1175 C CA . GLU A 1 144 ? 36.637 -4.767 -58.093 1.00 68.12 144 GLU A CA 1
ATOM 1176 C C . GLU A 1 144 ? 36.569 -6.016 -58.994 1.00 68.12 144 GLU A C 1
ATOM 1178 O O . GLU A 1 144 ? 37.431 -6.202 -59.855 1.00 68.12 144 GLU A O 1
ATOM 1183 N N . ASP A 1 145 ? 35.526 -6.843 -58.863 1.00 61.00 145 ASP A N 1
ATOM 1184 C CA . ASP A 1 145 ? 35.359 -8.068 -59.663 1.00 61.00 145 ASP A CA 1
ATOM 1185 C C . ASP A 1 145 ? 34.642 -7.828 -61.010 1.00 61.00 145 ASP A C 1
ATOM 1187 O O . ASP A 1 145 ? 34.685 -8.680 -61.907 1.00 61.00 145 ASP A O 1
ATOM 1191 N N . ALA A 1 146 ? 34.013 -6.660 -61.195 1.00 60.12 146 ALA A N 1
ATOM 1192 C CA . ALA A 1 146 ? 33.288 -6.318 -62.421 1.00 60.12 146 ALA A CA 1
ATOM 1193 C C . ALA A 1 146 ? 34.212 -6.097 -63.638 1.00 60.12 146 ALA A C 1
ATOM 1195 O O . ALA A 1 146 ? 33.789 -6.326 -64.771 1.00 60.12 146 ALA A O 1
ATOM 1196 N N . ASP A 1 147 ? 35.481 -5.733 -63.423 1.00 59.03 147 ASP A N 1
ATOM 1197 C CA . ASP A 1 147 ? 36.469 -5.528 -64.496 1.00 59.03 147 ASP A CA 1
ATOM 1198 C C . ASP A 1 147 ? 37.131 -6.838 -64.985 1.00 59.03 147 ASP A C 1
ATOM 1200 O O . ASP A 1 147 ? 37.907 -6.826 -65.941 1.00 59.03 147 ASP A O 1
ATOM 1204 N N . SER A 1 148 ? 36.827 -7.992 -64.371 1.00 57.47 148 SER A N 1
ATOM 1205 C CA . SER A 1 148 ? 37.443 -9.285 -64.722 1.00 57.47 148 SER A CA 1
ATOM 1206 C C . SER A 1 148 ? 36.658 -10.116 -65.753 1.00 57.47 148 SER A C 1
ATOM 1208 O O . SER A 1 148 ? 37.137 -11.180 -66.150 1.00 57.47 148 SER A O 1
ATOM 1210 N N . TRP A 1 149 ? 35.469 -9.686 -66.185 1.00 60.34 149 TRP A N 1
ATOM 1211 C CA . TRP A 1 149 ? 34.573 -10.497 -67.032 1.00 60.34 149 TRP A CA 1
ATOM 1212 C C . TRP A 1 149 ? 34.511 -10.086 -68.513 1.00 60.34 149 TRP A 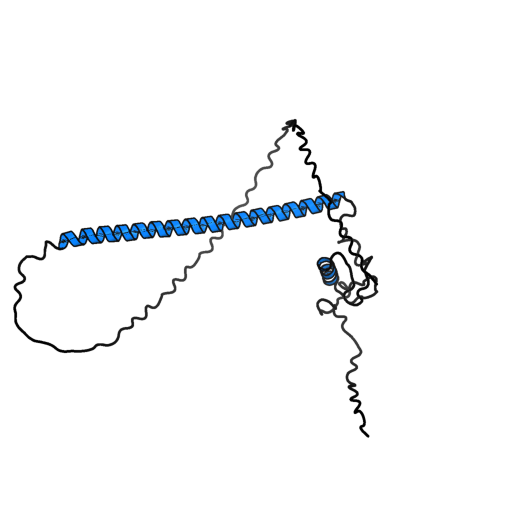C 1
ATOM 1214 O O . TRP A 1 149 ? 33.757 -10.688 -69.275 1.00 60.34 149 TRP A O 1
ATOM 1224 N N . ASP A 1 150 ? 35.318 -9.119 -68.955 1.00 54.91 150 ASP A N 1
ATOM 1225 C CA . ASP A 1 150 ? 35.322 -8.635 -70.350 1.00 54.91 150 ASP A CA 1
ATOM 1226 C C . ASP A 1 150 ? 36.369 -9.339 -71.245 1.00 54.91 150 ASP A C 1
ATOM 1228 O O . ASP A 1 150 ? 36.931 -8.749 -72.168 1.00 54.91 150 ASP A O 1
ATOM 1232 N N . GLU A 1 151 ? 36.662 -10.618 -70.979 1.00 58.81 151 GLU A N 1
ATOM 1233 C CA . GLU A 1 151 ? 37.530 -11.435 -71.837 1.00 58.81 151 GLU A CA 1
ATOM 1234 C C . GLU A 1 151 ? 36.775 -12.676 -72.352 1.00 58.81 151 GLU A C 1
ATOM 1236 O O . GLU A 1 151 ? 36.696 -13.719 -71.710 1.00 58.81 151 GLU A O 1
ATOM 1241 N N . GLU A 1 152 ? 36.215 -12.513 -73.557 1.00 59.22 152 GLU A N 1
ATOM 1242 C CA . GLU A 1 152 ? 35.791 -13.564 -74.497 1.00 59.22 152 GLU A CA 1
ATOM 1243 C C . GLU A 1 152 ? 34.647 -14.498 -74.052 1.00 59.22 152 GLU A C 1
ATOM 1245 O O . GLU A 1 152 ? 34.812 -15.711 -73.930 1.00 59.22 152 GLU A O 1
ATOM 1250 N N . TYR A 1 153 ? 33.424 -13.966 -73.959 1.00 66.94 153 TYR A N 1
ATOM 1251 C CA . TYR A 1 153 ? 32.229 -14.781 -74.212 1.00 66.94 153 TYR A CA 1
ATOM 1252 C C . TYR A 1 153 ? 31.687 -14.464 -75.608 1.00 66.94 153 TYR A C 1
ATOM 1254 O O . TYR A 1 153 ? 31.022 -13.449 -75.815 1.00 66.94 153 TYR A O 1
ATOM 1262 N N . GLU A 1 154 ? 31.992 -15.318 -76.587 1.00 65.19 154 GLU A N 1
ATOM 1263 C CA . GLU A 1 154 ? 31.319 -15.300 -77.887 1.00 65.19 154 GLU A CA 1
ATOM 1264 C C . GLU A 1 154 ? 29.953 -15.990 -77.727 1.00 65.19 154 GLU A C 1
ATOM 1266 O O . GLU A 1 154 ? 29.907 -17.191 -77.454 1.00 65.19 154 GLU A O 1
ATOM 1271 N N . PRO A 1 155 ? 28.820 -15.270 -77.845 1.00 56.22 155 PRO A N 1
ATOM 1272 C CA . PRO A 1 155 ? 27.515 -15.897 -77.740 1.00 56.22 155 PRO A CA 1
ATOM 1273 C C . PRO A 1 155 ? 27.255 -16.714 -79.007 1.00 56.22 155 PRO A C 1
ATOM 1275 O O . PRO A 1 155 ? 26.939 -16.160 -80.063 1.00 56.22 155 PRO A O 1
ATOM 1278 N N . ASP A 1 156 ? 27.359 -18.036 -78.893 1.00 52.56 156 ASP A N 1
ATOM 1279 C CA . ASP A 1 156 ? 26.830 -18.951 -79.896 1.00 52.56 156 ASP A CA 1
ATOM 1280 C C . ASP A 1 156 ? 25.308 -18.783 -79.951 1.00 52.56 156 ASP A C 1
ATOM 1282 O O . ASP A 1 156 ? 24.546 -19.260 -79.108 1.00 52.56 156 ASP A O 1
ATOM 1286 N N . THR A 1 157 ? 24.863 -18.033 -80.956 1.00 53.12 157 THR A N 1
ATOM 1287 C CA . THR A 1 157 ? 23.460 -17.877 -81.309 1.00 53.12 157 THR A CA 1
ATOM 1288 C C . THR A 1 157 ? 22.987 -19.149 -81.989 1.00 53.12 157 THR A C 1
ATOM 1290 O O . THR A 1 157 ? 22.935 -19.215 -83.216 1.00 53.12 157 THR A O 1
ATOM 1293 N N . ASP A 1 158 ? 22.629 -20.161 -81.215 1.00 53.38 158 ASP A N 1
ATOM 1294 C CA . ASP A 1 158 ? 21.662 -21.121 -81.708 1.00 53.38 158 ASP A CA 1
ATOM 1295 C C . ASP A 1 158 ? 20.936 -21.833 -80.576 1.00 53.38 158 ASP A C 1
ATOM 1297 O O . ASP A 1 158 ? 21.519 -22.234 -79.575 1.00 53.38 158 ASP A O 1
ATOM 1301 N N . SER A 1 159 ? 19.677 -22.109 -80.874 1.00 54.41 159 SER A N 1
ATOM 1302 C CA . SER A 1 159 ? 18.870 -23.173 -80.288 1.00 54.41 159 SER A CA 1
ATOM 1303 C C . SER A 1 159 ? 17.945 -22.839 -79.113 1.00 54.41 159 SER A C 1
ATOM 1305 O O . SER A 1 159 ? 18.273 -22.955 -77.940 1.00 54.41 159 SER A O 1
ATOM 1307 N N . GLU A 1 160 ? 16.715 -22.566 -79.548 1.00 52.34 160 GLU A N 1
ATOM 1308 C CA . GLU A 1 160 ? 15.489 -23.276 -79.167 1.00 52.34 160 GLU A CA 1
ATOM 1309 C C . GLU A 1 160 ? 14.790 -22.899 -77.853 1.00 52.34 160 GLU A C 1
ATOM 1311 O O . GLU A 1 160 ? 15.212 -23.184 -76.737 1.00 52.34 160 GLU A O 1
ATOM 1316 N N . GLU A 1 161 ? 13.615 -22.301 -78.073 1.00 56.84 161 GLU A N 1
ATOM 1317 C CA . GLU A 1 161 ? 12.500 -22.177 -77.149 1.00 56.84 161 GLU A CA 1
ATOM 1318 C C . GLU A 1 161 ? 12.228 -23.511 -76.440 1.00 56.84 161 GLU A C 1
ATOM 1320 O O . GLU A 1 161 ? 11.731 -24.466 -77.044 1.00 56.84 161 GLU A O 1
ATOM 1325 N N . VAL A 1 162 ? 12.497 -23.550 -75.137 1.00 51.81 162 VAL A N 1
ATOM 1326 C CA . VAL A 1 162 ? 11.912 -24.536 -74.233 1.00 51.81 162 VAL A CA 1
ATOM 1327 C C . VAL A 1 162 ? 10.861 -23.850 -73.377 1.00 51.81 162 VAL A C 1
ATOM 1329 O O . VAL A 1 162 ? 11.095 -22.862 -72.685 1.00 51.81 162 VAL A O 1
ATOM 1332 N N . THR A 1 163 ? 9.657 -24.371 -73.539 1.00 45.47 163 THR A N 1
ATOM 1333 C CA . THR A 1 163 ? 8.448 -24.078 -72.792 1.00 45.47 163 THR A CA 1
ATOM 1334 C C . THR A 1 163 ? 8.570 -24.550 -71.348 1.00 45.47 163 THR A C 1
ATOM 1336 O O . THR A 1 163 ? 9.152 -25.604 -71.118 1.00 45.47 163 THR A O 1
ATOM 1339 N N . ASP A 1 164 ? 7.936 -23.794 -70.449 1.00 48.62 164 ASP A N 1
ATOM 1340 C CA . ASP A 1 164 ? 7.009 -24.289 -69.418 1.00 48.62 164 ASP A CA 1
ATOM 1341 C C . ASP A 1 164 ? 7.407 -25.598 -68.718 1.00 48.62 164 ASP A C 1
ATOM 1343 O O . ASP A 1 164 ? 7.243 -26.678 -69.284 1.00 48.62 164 ASP A O 1
ATOM 1347 N N . ASP A 1 165 ? 7.835 -25.502 -67.461 1.00 47.28 165 ASP A N 1
ATOM 1348 C CA . ASP A 1 165 ? 7.309 -26.432 -66.468 1.00 47.28 165 ASP A CA 1
ATOM 1349 C C . ASP A 1 165 ? 7.297 -25.768 -65.096 1.00 47.28 165 ASP A C 1
ATOM 1351 O O . ASP A 1 165 ? 8.249 -25.113 -64.668 1.00 47.28 165 ASP A O 1
ATOM 1355 N N . SER A 1 166 ? 6.144 -25.894 -64.463 1.00 56.03 166 SER A N 1
ATOM 1356 C CA . SER A 1 166 ? 5.825 -25.369 -63.150 1.00 56.03 166 SER A CA 1
ATOM 1357 C C . SER A 1 166 ? 6.273 -26.389 -62.103 1.00 56.03 166 SER A C 1
ATOM 1359 O O . SER A 1 166 ? 5.819 -27.527 -62.133 1.00 56.03 166 SER A O 1
ATOM 1361 N N . THR A 1 167 ? 7.113 -25.975 -61.164 1.00 51.81 167 THR A N 1
ATOM 1362 C CA . THR A 1 167 ? 7.362 -26.665 -59.886 1.00 51.81 167 THR A CA 1
ATOM 1363 C C . THR A 1 167 ? 7.233 -25.576 -58.824 1.00 51.81 167 THR A C 1
ATOM 1365 O O . THR A 1 167 ? 8.030 -24.640 -58.840 1.00 51.81 167 THR A O 1
ATOM 1368 N N . ASP A 1 168 ? 6.093 -25.418 -58.144 1.00 52.00 168 ASP A N 1
ATOM 1369 C CA . ASP A 1 168 ? 5.537 -26.270 -57.072 1.00 52.00 168 ASP A CA 1
ATOM 1370 C C . ASP A 1 168 ? 6.577 -26.648 -56.011 1.00 52.00 168 ASP A C 1
ATOM 1372 O O . ASP A 1 168 ? 7.607 -27.232 -56.339 1.00 52.00 168 ASP A O 1
ATOM 1376 N N . ASP A 1 169 ? 6.199 -26.337 -54.766 1.00 54.56 169 ASP A N 1
ATOM 1377 C CA . ASP A 1 169 ? 6.740 -26.813 -53.490 1.00 54.56 169 ASP A CA 1
ATOM 1378 C C . ASP A 1 169 ? 8.206 -26.488 -53.169 1.00 54.56 169 ASP A C 1
ATOM 1380 O O . ASP A 1 169 ? 9.125 -27.127 -53.664 1.00 54.56 169 ASP A O 1
ATOM 1384 N N . ASP A 1 170 ? 8.400 -25.538 -52.253 1.00 52.19 170 ASP A N 1
ATOM 1385 C CA . ASP A 1 170 ? 9.100 -25.820 -50.991 1.00 52.19 170 ASP A CA 1
ATOM 1386 C C . ASP A 1 170 ? 8.832 -24.637 -50.040 1.00 52.19 170 ASP A C 1
ATOM 1388 O O . ASP A 1 170 ? 9.513 -23.610 -50.047 1.00 52.19 170 ASP A O 1
ATOM 1392 N N . GLU A 1 171 ? 7.734 -24.741 -49.283 1.00 54.34 171 GLU A N 1
ATOM 1393 C CA . GLU A 1 171 ? 7.549 -23.966 -48.054 1.00 54.34 171 GLU A CA 1
ATOM 1394 C C . GLU A 1 171 ? 8.503 -24.574 -47.018 1.00 54.34 171 GLU A C 1
ATOM 1396 O O . GLU A 1 171 ? 8.146 -25.516 -46.312 1.00 54.34 171 GLU A O 1
ATOM 1401 N N . GLU A 1 172 ? 9.744 -24.084 -46.972 1.00 58.62 172 GLU A N 1
ATOM 1402 C CA . GLU A 1 172 ? 10.652 -24.392 -45.869 1.00 58.62 172 GLU A CA 1
ATOM 1403 C C . GLU A 1 172 ? 10.083 -23.740 -44.597 1.00 58.62 172 GLU A C 1
ATOM 1405 O O . GLU A 1 172 ? 10.179 -22.531 -44.383 1.00 58.62 172 GLU A O 1
ATOM 1410 N N . GLU A 1 173 ? 9.389 -24.553 -43.795 1.00 55.91 173 GLU A N 1
ATOM 1411 C CA . GLU A 1 173 ? 9.084 -24.263 -42.398 1.00 55.91 173 GLU A CA 1
ATOM 1412 C C . GLU A 1 173 ? 10.422 -24.126 -41.662 1.00 55.91 173 GLU A C 1
ATOM 1414 O O . GLU A 1 173 ? 11.066 -25.121 -41.329 1.00 55.91 173 GLU A O 1
ATOM 1419 N N 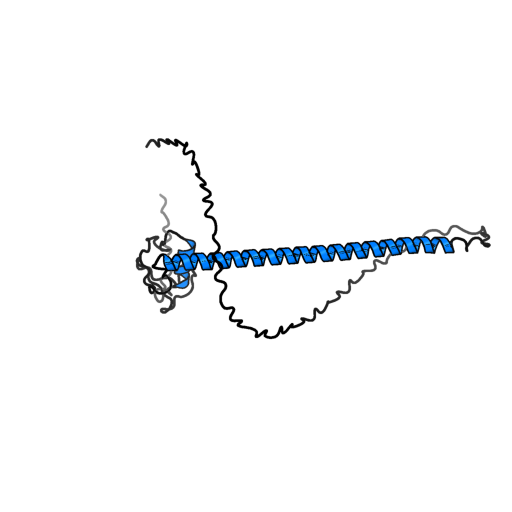. GLU A 1 174 ? 10.868 -22.889 -41.444 1.00 59.41 174 GLU A N 1
ATOM 1420 C CA . GLU A 1 174 ? 11.947 -22.625 -40.501 1.00 59.41 174 GLU A CA 1
ATOM 1421 C C . GLU A 1 174 ? 11.425 -22.957 -39.098 1.00 59.41 174 GLU A C 1
ATOM 1423 O O . GLU A 1 174 ? 10.592 -22.254 -38.523 1.00 59.41 174 GLU A O 1
ATOM 1428 N N . GLU A 1 175 ? 11.851 -24.116 -38.595 1.00 56.22 175 GLU A N 1
ATOM 1429 C CA . GLU A 1 175 ? 11.735 -24.488 -37.194 1.00 56.22 175 GLU A CA 1
ATOM 1430 C C . GLU A 1 175 ? 12.596 -23.495 -36.403 1.00 56.22 175 GLU A C 1
ATOM 1432 O O . GLU A 1 175 ? 13.817 -23.628 -36.346 1.00 56.22 175 GLU A O 1
ATOM 1437 N N . ASP A 1 176 ? 11.955 -22.467 -35.841 1.00 49.28 176 ASP A N 1
ATOM 1438 C CA . ASP A 1 176 ? 12.552 -21.602 -34.827 1.00 49.28 176 ASP A CA 1
ATOM 1439 C C . ASP A 1 176 ? 12.994 -22.500 -33.658 1.00 49.28 176 ASP A C 1
ATOM 1441 O O . ASP A 1 176 ? 12.186 -22.958 -32.845 1.00 49.28 176 ASP A O 1
ATOM 1445 N N . GLU A 1 177 ? 14.286 -22.820 -33.626 1.00 59.91 177 GLU A N 1
ATOM 1446 C CA . GLU A 1 177 ? 14.935 -23.476 -32.502 1.00 59.91 177 GLU A CA 1
ATOM 1447 C C . GLU A 1 177 ? 14.836 -22.521 -31.305 1.00 59.91 177 GLU A C 1
ATOM 1449 O O . GLU A 1 177 ? 15.552 -21.524 -31.221 1.00 59.91 177 GLU A O 1
ATOM 1454 N N . ASP A 1 178 ? 13.897 -22.811 -30.401 1.00 46.97 178 ASP A N 1
ATOM 1455 C CA . ASP A 1 178 ? 13.806 -22.211 -29.073 1.00 46.97 178 ASP A CA 1
ATOM 1456 C C . ASP A 1 178 ? 15.142 -22.450 -28.338 1.00 46.97 178 ASP A C 1
ATOM 1458 O O . ASP A 1 178 ? 15.345 -23.471 -27.673 1.00 46.97 178 ASP A O 1
ATOM 1462 N N . GLU A 1 179 ? 16.083 -21.513 -28.482 1.00 59.03 179 GLU A N 1
ATOM 1463 C CA . GLU A 1 179 ? 17.252 -21.392 -27.618 1.00 59.03 179 GLU A CA 1
ATOM 1464 C C . GLU A 1 179 ? 16.747 -21.063 -26.207 1.00 59.03 179 GLU A C 1
ATOM 1466 O O . GLU A 1 179 ? 16.519 -19.910 -25.836 1.00 59.03 179 GLU A O 1
ATOM 1471 N N . GLU A 1 180 ? 16.525 -22.110 -25.409 1.00 54.84 180 GLU A N 1
ATOM 1472 C CA . GLU A 1 180 ? 16.384 -21.994 -23.964 1.00 54.84 180 GLU A CA 1
ATOM 1473 C C . GLU A 1 180 ? 17.703 -21.438 -23.403 1.00 54.84 180 GLU A C 1
ATOM 1475 O O . GLU A 1 180 ? 18.633 -22.177 -23.080 1.00 54.84 180 GLU A O 1
ATOM 1480 N N . GLU A 1 181 ? 17.796 -20.108 -23.314 1.00 59.22 181 GLU A N 1
ATOM 1481 C CA . GLU A 1 181 ? 18.787 -19.422 -22.490 1.00 59.22 181 GLU A CA 1
ATOM 1482 C C . GLU A 1 181 ? 18.593 -19.877 -21.037 1.00 59.22 181 GLU A C 1
ATOM 1484 O O . GLU A 1 181 ? 17.760 -19.354 -20.287 1.00 59.22 181 GLU A O 1
ATOM 1489 N N . GLU A 1 182 ? 19.375 -20.880 -20.639 1.00 57.06 182 GLU A N 1
ATOM 1490 C CA . GLU A 1 182 ? 19.633 -21.215 -19.246 1.00 57.06 182 GLU A CA 1
ATOM 1491 C C . GLU A 1 182 ? 20.270 -19.988 -18.580 1.00 57.06 182 GLU A C 1
ATOM 1493 O O . GLU A 1 182 ? 21.484 -19.790 -18.597 1.00 57.06 182 GLU A O 1
ATOM 1498 N N . LYS A 1 183 ? 19.431 -19.120 -18.006 1.00 56.88 183 LYS A N 1
ATOM 1499 C CA . LYS A 1 183 ? 19.881 -18.119 -17.043 1.00 56.88 183 LYS A CA 1
ATOM 1500 C C . LYS A 1 183 ? 20.367 -18.868 -15.813 1.00 56.88 183 LYS A C 1
ATOM 1502 O O . LYS A 1 183 ? 19.575 -19.306 -14.983 1.00 56.88 183 LYS A O 1
ATOM 1507 N N . GLU A 1 184 ? 21.679 -19.052 -15.751 1.00 58.69 184 GLU A N 1
ATOM 1508 C CA . GLU A 1 184 ? 22.384 -19.404 -14.531 1.00 58.69 184 GLU A CA 1
ATOM 1509 C C . GLU A 1 184 ? 22.075 -18.308 -13.502 1.00 58.69 184 GLU A C 1
ATOM 1511 O O . GLU A 1 184 ? 22.499 -17.160 -13.638 1.00 58.69 184 GLU A O 1
ATOM 1516 N N . ASP A 1 185 ? 21.251 -18.653 -12.511 1.00 49.47 185 ASP A N 1
ATOM 1517 C CA . ASP A 1 185 ? 21.047 -17.854 -11.310 1.00 49.47 185 ASP A CA 1
ATOM 1518 C C . ASP A 1 185 ? 22.401 -17.768 -10.585 1.00 49.47 185 ASP A C 1
ATOM 1520 O O . ASP A 1 185 ? 22.790 -18.662 -9.828 1.00 49.47 185 ASP A O 1
ATOM 1524 N N . GLU A 1 186 ? 23.161 -16.711 -10.866 1.00 62.03 186 GLU A N 1
ATOM 1525 C CA . GLU A 1 186 ? 24.308 -16.323 -10.057 1.00 62.03 186 GLU A CA 1
ATOM 1526 C C . GLU A 1 186 ? 23.778 -15.865 -8.692 1.00 62.03 186 GLU A C 1
ATOM 1528 O O . GLU A 1 186 ? 23.365 -14.723 -8.491 1.00 62.03 186 GLU A O 1
ATOM 1533 N N . ASP A 1 187 ? 23.753 -16.810 -7.750 1.00 50.22 187 ASP A N 1
ATOM 1534 C CA . ASP A 1 187 ? 23.644 -16.559 -6.318 1.00 50.22 187 ASP A CA 1
ATOM 1535 C C . ASP A 1 187 ? 24.832 -15.680 -5.882 1.00 50.22 187 ASP A C 1
ATOM 1537 O O . ASP A 1 187 ? 25.875 -16.167 -5.431 1.00 50.22 187 ASP A O 1
ATOM 1541 N N . GLU A 1 188 ? 24.689 -14.361 -6.010 1.00 60.38 188 GLU A N 1
ATOM 1542 C CA . GLU A 1 188 ? 25.555 -13.407 -5.325 1.00 60.38 188 GLU A CA 1
ATOM 1543 C C . GLU A 1 188 ? 25.226 -13.439 -3.825 1.00 60.38 188 GLU A C 1
ATOM 1545 O O . GLU A 1 188 ? 24.425 -12.671 -3.286 1.00 60.38 188 GLU A O 1
ATOM 1550 N N . ASP A 1 189 ? 25.879 -14.380 -3.140 1.00 56.34 189 ASP A N 1
ATOM 1551 C CA . ASP A 1 189 ? 26.185 -14.332 -1.714 1.00 56.34 189 ASP A CA 1
ATOM 1552 C C . ASP A 1 189 ? 26.996 -13.051 -1.428 1.00 56.34 189 ASP A C 1
ATOM 1554 O O . ASP A 1 189 ? 28.222 -13.082 -1.276 1.00 56.34 189 ASP A O 1
ATOM 1558 N N . GLU A 1 190 ? 26.328 -11.894 -1.350 1.00 59.38 190 GLU A N 1
ATOM 1559 C CA . GLU A 1 190 ? 26.992 -10.667 -0.924 1.00 59.38 190 GLU A CA 1
ATOM 1560 C C . GLU A 1 190 ? 27.166 -10.670 0.601 1.00 59.38 190 GLU A C 1
ATOM 1562 O O . GLU A 1 190 ? 26.299 -10.358 1.425 1.00 59.38 190 GLU A O 1
ATOM 1567 N N . GLU A 1 191 ? 28.358 -11.145 0.939 1.00 57.59 191 GLU A N 1
ATOM 1568 C CA . GLU A 1 191 ? 29.083 -11.042 2.184 1.00 57.59 191 GLU A CA 1
ATOM 1569 C C . GLU A 1 191 ? 28.711 -9.828 3.052 1.00 57.59 191 GLU A C 1
ATOM 1571 O O . GLU A 1 191 ? 28.874 -8.659 2.710 1.00 57.59 191 GLU A O 1
ATOM 1576 N N . LYS A 1 192 ? 28.338 -10.162 4.288 1.00 53.94 192 LYS A N 1
ATOM 1577 C CA . LYS A 1 192 ? 28.528 -9.380 5.515 1.00 53.94 192 LYS A CA 1
ATOM 1578 C C . LYS A 1 192 ? 29.621 -8.299 5.422 1.00 53.94 192 LYS A C 1
ATOM 1580 O O . LYS A 1 192 ? 30.790 -8.553 5.706 1.00 53.94 192 LYS A O 1
ATOM 1585 N N . GLY A 1 193 ? 29.195 -7.057 5.226 1.00 46.09 193 GLY A N 1
ATOM 1586 C CA . GLY A 1 193 ? 29.962 -5.865 5.574 1.00 46.09 193 GLY A CA 1
ATOM 1587 C C . GLY A 1 193 ? 29.747 -5.460 7.033 1.00 46.09 193 GLY A C 1
ATOM 1588 O O . GLY A 1 193 ? 28.947 -4.577 7.331 1.00 46.09 193 GLY A O 1
ATOM 1589 N N . GLU A 1 194 ? 30.467 -6.096 7.960 1.00 55.22 194 GLU A N 1
ATOM 1590 C CA . GLU A 1 194 ? 30.726 -5.537 9.293 1.00 55.22 194 GLU A CA 1
ATOM 1591 C C . GLU A 1 194 ? 31.762 -4.403 9.186 1.00 55.22 194 GLU A C 1
ATOM 1593 O O . GLU A 1 194 ? 32.950 -4.672 9.039 1.00 55.22 194 GLU A O 1
ATOM 1598 N N . ALA A 1 195 ? 31.340 -3.142 9.295 1.00 49.69 195 ALA A N 1
ATOM 1599 C CA . ALA A 1 195 ? 32.158 -1.977 9.678 1.00 49.69 195 ALA A CA 1
ATOM 1600 C C . ALA A 1 195 ? 31.232 -0.747 9.683 1.00 49.69 195 ALA A C 1
ATOM 1602 O O . ALA A 1 195 ? 30.319 -0.666 8.880 1.00 49.69 195 ALA A O 1
ATOM 1603 N N . MET A 1 196 ? 31.352 0.285 10.506 1.00 51.59 196 MET A N 1
ATOM 1604 C CA . MET A 1 196 ? 32.333 0.695 11.494 1.00 51.59 196 MET A CA 1
ATOM 1605 C C . MET A 1 196 ? 31.578 1.758 12.305 1.00 51.59 196 MET A C 1
ATOM 1607 O O . MET A 1 196 ? 31.122 2.749 11.738 1.00 51.59 196 MET A O 1
ATOM 1611 N N . LEU A 1 197 ? 31.411 1.569 13.614 1.00 51.44 197 LEU A N 1
ATOM 1612 C CA . LEU A 1 197 ? 31.016 2.671 14.490 1.00 51.44 197 LEU A CA 1
ATOM 1613 C C . LEU A 1 197 ? 32.204 3.633 14.560 1.00 51.44 197 LEU A C 1
ATOM 1615 O O . LEU A 1 197 ? 33.149 3.396 15.310 1.00 51.44 197 LEU A O 1
ATOM 1619 N N . THR A 1 198 ? 32.187 4.685 13.746 1.00 53.41 198 THR A N 1
ATOM 1620 C CA . THR A 1 198 ? 33.032 5.850 13.990 1.00 53.41 198 THR A CA 1
ATOM 1621 C C . THR A 1 198 ? 32.278 6.775 14.930 1.00 53.41 198 THR A C 1
ATOM 1623 O O . THR A 1 198 ? 31.336 7.454 14.525 1.00 53.41 198 THR A O 1
ATOM 1626 N N . ASP A 1 199 ? 32.700 6.781 16.193 1.00 51.81 199 ASP A N 1
ATOM 1627 C CA . ASP A 1 199 ? 32.538 7.921 17.088 1.00 51.81 199 ASP A CA 1
ATOM 1628 C C . ASP A 1 199 ? 33.122 9.160 16.393 1.00 51.81 199 ASP A C 1
ATOM 1630 O O . ASP A 1 199 ? 34.337 9.358 16.360 1.00 51.81 199 ASP A O 1
ATOM 1634 N N . SER A 1 200 ? 32.263 9.976 15.786 1.00 53.28 200 SER A N 1
ATOM 1635 C CA . SER A 1 200 ? 32.599 11.347 15.418 1.00 53.28 200 SER A CA 1
ATOM 1636 C C . SER A 1 200 ? 32.044 12.262 16.497 1.00 53.28 200 SER A C 1
ATOM 1638 O O . SER A 1 200 ? 30.858 12.599 16.528 1.00 53.28 200 SER A O 1
ATOM 1640 N N . GLU A 1 201 ? 32.942 12.584 17.418 1.00 59.53 201 GLU A N 1
ATOM 1641 C CA . GLU A 1 201 ? 32.840 13.679 18.363 1.00 59.53 201 GLU A CA 1
ATOM 1642 C C . GLU A 1 201 ? 32.561 14.998 17.621 1.00 59.53 201 GLU A C 1
ATOM 1644 O O . GLU A 1 201 ? 33.154 15.267 16.581 1.00 59.53 201 GLU A O 1
ATOM 1649 N N . ASP A 1 202 ? 31.678 15.803 18.212 1.00 55.59 202 ASP A N 1
ATOM 1650 C CA . ASP A 1 202 ? 31.719 17.268 18.215 1.00 55.59 202 ASP A CA 1
ATOM 1651 C C . ASP A 1 202 ? 31.904 17.984 16.863 1.00 55.59 202 ASP A C 1
ATOM 1653 O O . ASP A 1 202 ? 33.013 18.322 16.457 1.00 55.59 202 ASP A O 1
ATOM 1657 N N . ASP A 1 203 ? 30.789 18.373 16.242 1.00 50.97 203 ASP A N 1
ATOM 1658 C CA . ASP A 1 203 ? 30.782 19.606 15.454 1.00 50.97 203 ASP A CA 1
ATOM 1659 C C . ASP A 1 203 ? 29.597 20.479 15.867 1.00 50.97 203 ASP A C 1
ATOM 1661 O O . ASP A 1 203 ? 28.502 20.491 15.300 1.00 50.97 203 ASP A O 1
ATOM 1665 N N . SER A 1 204 ? 29.830 21.177 16.974 1.00 55.62 204 SER A N 1
ATOM 1666 C CA . SER A 1 204 ? 29.028 22.278 17.478 1.00 55.62 204 SER A CA 1
ATOM 1667 C C . SER A 1 204 ? 29.197 23.508 16.575 1.00 55.62 204 SER A C 1
ATOM 1669 O O . SER A 1 204 ? 29.658 24.572 16.990 1.00 55.62 204 SER A O 1
ATOM 1671 N N . HIS A 1 205 ? 28.771 23.391 15.318 1.00 55.69 205 HIS A N 1
ATOM 1672 C CA . HIS A 1 205 ? 28.533 24.549 14.473 1.00 55.69 205 HIS A CA 1
ATOM 1673 C C . HIS A 1 205 ? 27.151 25.129 14.774 1.00 55.69 205 HIS A C 1
ATOM 1675 O O . HIS A 1 205 ? 26.118 24.677 14.283 1.00 55.69 205 HIS A O 1
ATOM 1681 N N . ASN A 1 206 ? 27.172 26.178 15.603 1.00 52.03 206 ASN A N 1
ATOM 1682 C CA . ASN A 1 206 ? 26.189 27.254 15.585 1.00 52.03 206 ASN A CA 1
ATOM 1683 C C . ASN A 1 206 ? 25.990 27.707 14.134 1.00 52.03 206 ASN A C 1
ATOM 1685 O O . ASN A 1 206 ? 26.726 28.548 13.622 1.00 52.03 206 ASN A O 1
ATOM 1689 N N . PHE A 1 207 ? 24.991 27.136 13.474 1.00 46.16 207 PHE A N 1
ATOM 1690 C CA . PHE A 1 207 ? 24.377 27.775 12.332 1.00 46.16 207 PHE A CA 1
ATOM 1691 C C . PHE A 1 207 ? 23.458 28.843 12.923 1.00 46.16 207 PHE A C 1
ATOM 1693 O O . PHE A 1 207 ? 22.339 28.548 13.346 1.00 46.16 207 PHE A O 1
ATOM 1700 N N . ASP A 1 208 ? 23.967 30.075 13.003 1.00 53.91 208 ASP A N 1
ATOM 1701 C CA . ASP A 1 208 ? 23.147 31.284 12.972 1.00 53.91 208 ASP A CA 1
ATOM 1702 C C . ASP A 1 208 ? 22.331 31.222 11.673 1.00 53.91 208 ASP A C 1
ATOM 1704 O O . ASP A 1 208 ? 22.698 31.749 10.626 1.00 53.91 208 ASP A O 1
ATOM 1708 N N . ARG A 1 209 ? 21.254 30.437 11.710 1.00 56.28 209 ARG A N 1
ATOM 1709 C CA . ARG A 1 209 ? 20.253 30.384 10.664 1.00 56.28 209 ARG A CA 1
ATOM 1710 C C . ARG A 1 209 ? 19.448 31.651 10.848 1.00 56.28 209 ARG A C 1
ATOM 1712 O O . ARG A 1 209 ? 18.532 31.678 11.666 1.00 56.28 209 ARG A O 1
ATOM 1719 N N . ASP A 1 210 ? 19.857 32.681 10.116 1.00 55.28 210 ASP A N 1
ATOM 1720 C CA . ASP A 1 210 ? 19.088 33.894 9.907 1.00 55.28 210 ASP A CA 1
ATOM 1721 C C . ASP A 1 210 ? 17.615 33.513 9.701 1.00 55.28 210 ASP A C 1
ATOM 1723 O O . ASP A 1 210 ? 17.224 32.890 8.707 1.00 55.28 210 ASP A O 1
ATOM 1727 N N . GLU A 1 211 ? 16.807 33.840 10.710 1.00 57.47 211 GLU A N 1
ATOM 1728 C CA . GLU A 1 211 ? 15.354 33.905 10.649 1.00 57.47 211 GLU A CA 1
ATOM 1729 C C . GLU A 1 211 ? 14.971 35.023 9.670 1.00 57.47 211 GLU A C 1
ATOM 1731 O O . GLU A 1 211 ? 14.450 36.068 10.056 1.00 57.47 211 GLU A O 1
ATOM 1736 N N . GLU A 1 212 ? 15.187 34.814 8.371 1.00 64.38 212 GLU A N 1
ATOM 1737 C CA . GLU A 1 212 ? 14.401 35.521 7.367 1.00 64.38 212 GLU A CA 1
ATOM 1738 C C . GLU A 1 212 ? 13.013 34.877 7.324 1.00 64.38 212 GLU A C 1
ATOM 1740 O O . GLU A 1 212 ? 12.674 33.998 6.532 1.00 64.38 212 GLU A O 1
ATOM 1745 N N . MET A 1 213 ? 12.242 35.326 8.310 1.00 61.31 213 MET A N 1
ATOM 1746 C CA . MET A 1 213 ? 10.801 35.296 8.466 1.00 61.31 213 MET A CA 1
ATOM 1747 C C . MET A 1 213 ? 10.124 35.686 7.144 1.00 61.31 213 MET A C 1
ATOM 1749 O O . MET A 1 213 ? 9.809 36.851 6.902 1.00 61.31 213 MET A O 1
ATOM 1753 N N . TYR A 1 214 ? 9.913 34.706 6.263 1.00 63.66 214 TYR A N 1
ATOM 1754 C CA . TYR A 1 214 ? 9.068 34.880 5.089 1.00 63.66 214 TYR A CA 1
ATOM 1755 C C . TYR A 1 214 ? 7.619 34.962 5.570 1.00 63.66 214 TYR A C 1
ATOM 1757 O O . TYR A 1 214 ? 6.942 33.954 5.774 1.00 63.66 214 TYR A O 1
ATOM 1765 N N . ASP A 1 215 ? 7.176 36.190 5.820 1.00 57.25 215 ASP A N 1
ATOM 1766 C CA . ASP A 1 215 ? 5.820 36.533 6.228 1.00 57.25 215 ASP A CA 1
ATOM 1767 C C . ASP A 1 215 ? 4.881 36.339 5.024 1.00 57.25 215 ASP A C 1
ATOM 1769 O O . ASP A 1 215 ? 4.483 37.278 4.327 1.00 57.25 215 ASP A O 1
ATOM 1773 N N . PHE A 1 216 ? 4.581 35.073 4.715 1.00 54.91 216 PHE A N 1
ATOM 1774 C CA . PHE A 1 216 ? 3.570 34.708 3.733 1.00 54.91 216 PHE A CA 1
ATOM 1775 C C . PHE A 1 216 ? 2.200 34.990 4.354 1.00 54.91 216 PHE A C 1
ATOM 1777 O O . PHE A 1 216 ? 1.515 34.112 4.881 1.00 54.91 216 PHE A O 1
ATOM 1784 N N . THR A 1 217 ? 1.791 36.253 4.303 1.00 60.69 217 THR A N 1
ATOM 1785 C CA . THR A 1 217 ? 0.416 36.647 4.593 1.00 60.69 217 THR A CA 1
ATOM 1786 C C . THR A 1 217 ? -0.469 36.166 3.445 1.00 60.69 217 THR A C 1
ATOM 1788 O O . THR A 1 217 ? -0.660 36.845 2.441 1.00 60.69 217 THR A O 1
ATOM 1791 N N . TYR A 1 218 ? -1.013 34.952 3.580 1.00 57.56 218 TYR A N 1
ATOM 1792 C CA . TYR A 1 218 ? -2.134 34.506 2.757 1.00 57.56 218 TYR A CA 1
ATOM 1793 C C . TYR A 1 218 ? -3.327 35.417 3.065 1.00 57.56 218 TYR A C 1
ATOM 1795 O O . TYR A 1 218 ? -4.080 35.196 4.016 1.00 57.56 218 TYR A O 1
ATOM 1803 N N . THR A 1 219 ? -3.502 36.462 2.260 1.00 57.56 219 THR A N 1
ATOM 1804 C CA . THR A 1 219 ? -4.773 37.171 2.149 1.00 57.56 219 THR A CA 1
ATOM 1805 C C . THR A 1 219 ? -5.766 36.198 1.529 1.00 57.56 219 THR A C 1
ATOM 1807 O O . THR A 1 219 ? -5.802 35.991 0.319 1.00 57.56 219 THR A O 1
ATOM 1810 N N . THR A 1 220 ? -6.529 35.524 2.381 1.00 60.75 220 THR A N 1
ATOM 1811 C CA . THR A 1 220 ? -7.705 34.781 1.943 1.00 60.75 220 THR A CA 1
ATOM 1812 C C . THR A 1 220 ? -8.792 35.807 1.648 1.00 60.75 220 THR A C 1
ATOM 1814 O O . THR A 1 220 ? -9.473 36.283 2.555 1.00 60.75 220 THR A O 1
ATOM 1817 N N . ASP A 1 221 ? -8.929 36.181 0.375 1.00 51.91 221 ASP A N 1
ATOM 1818 C CA . ASP A 1 221 ? -10.120 36.859 -0.141 1.00 51.91 221 ASP A CA 1
ATOM 1819 C C . ASP A 1 221 ? -11.323 35.924 0.050 1.00 51.91 221 ASP A C 1
ATOM 1821 O O . ASP A 1 221 ? -11.665 35.087 -0.786 1.00 51.91 221 ASP A O 1
ATOM 1825 N N . SER A 1 222 ? -11.919 36.026 1.235 1.00 60.41 222 SER A N 1
ATOM 1826 C CA . SER A 1 222 ? -13.166 35.377 1.617 1.00 60.41 222 SER A CA 1
ATOM 1827 C C . SER A 1 222 ? -14.334 36.213 1.105 1.00 60.41 222 SER A C 1
ATOM 1829 O O . SER A 1 222 ? -15.042 36.835 1.888 1.00 60.41 222 SER A O 1
ATOM 1831 N N . ASP A 1 223 ? -14.543 36.197 -0.208 1.00 59.22 223 ASP A N 1
ATOM 1832 C CA . ASP A 1 223 ? -15.785 36.646 -0.836 1.00 59.22 223 ASP A CA 1
ATOM 1833 C C . ASP A 1 223 ? -16.478 35.437 -1.475 1.00 59.22 223 ASP A C 1
ATOM 1835 O O . ASP A 1 223 ? -16.344 35.147 -2.663 1.00 59.22 223 ASP A O 1
ATOM 1839 N N . SER A 1 224 ? -17.246 34.696 -0.673 1.00 64.38 224 SER A N 1
ATOM 1840 C CA . SER A 1 224 ? -18.350 33.909 -1.229 1.00 64.38 224 SER A CA 1
ATOM 1841 C C . SER A 1 224 ? -19.555 33.933 -0.290 1.00 64.38 224 SER A C 1
ATOM 1843 O O . SER A 1 224 ? -19.781 33.061 0.547 1.00 64.38 224 SER A O 1
ATOM 1845 N N . ASP A 1 225 ? -20.356 34.983 -0.455 1.00 61.09 225 ASP A N 1
ATOM 1846 C CA . ASP A 1 225 ? -21.729 35.075 0.027 1.00 61.09 225 ASP A CA 1
ATOM 1847 C C . ASP A 1 225 ? -22.606 34.001 -0.644 1.00 61.09 225 ASP A C 1
ATOM 1849 O O . ASP A 1 225 ? -23.370 34.272 -1.574 1.00 61.09 225 ASP A O 1
ATOM 1853 N N . TYR A 1 226 ? -22.540 32.754 -0.175 1.00 65.25 226 TYR A N 1
ATOM 1854 C CA . TYR A 1 226 ? -23.522 31.736 -0.547 1.00 65.25 226 TYR A CA 1
ATOM 1855 C C . TYR A 1 226 ? -24.727 31.791 0.402 1.00 65.25 226 TYR A C 1
ATOM 1857 O O . TYR A 1 226 ? -24.890 30.982 1.316 1.00 65.25 226 TYR A O 1
ATOM 1865 N N . SER A 1 227 ? -25.608 32.769 0.179 1.00 67.00 227 SER A N 1
ATOM 1866 C CA . SER A 1 227 ? -26.913 32.867 0.847 1.00 67.00 227 SER A CA 1
ATOM 1867 C C . SER A 1 227 ? -27.954 31.963 0.168 1.00 67.00 227 SER A C 1
ATOM 1869 O O . SER A 1 227 ? -28.916 32.403 -0.462 1.00 67.00 227 SER A O 1
ATOM 1871 N N . GLY A 1 228 ? -27.774 30.649 0.305 1.00 63.62 228 GLY A N 1
ATOM 1872 C CA . GLY A 1 228 ? -28.768 29.655 -0.097 1.00 63.62 228 GLY A CA 1
ATOM 1873 C C . GLY A 1 228 ? -29.926 29.584 0.902 1.00 63.62 228 GLY A C 1
ATOM 1874 O O . GLY A 1 228 ? -29.869 28.841 1.877 1.00 63.62 228 GLY A O 1
ATOM 1875 N N . THR A 1 229 ? -31.000 30.340 0.666 1.00 63.00 229 THR A N 1
ATOM 1876 C CA . THR A 1 229 ? -32.260 30.185 1.412 1.00 63.00 229 THR A CA 1
ATOM 1877 C C . THR A 1 229 ? -32.991 28.921 0.953 1.00 63.00 229 THR A C 1
ATOM 1879 O O . THR A 1 229 ? -33.707 28.923 -0.046 1.00 63.00 229 THR A O 1
ATOM 1882 N N . TYR A 1 230 ? -32.838 27.823 1.694 1.00 57.94 230 TYR A N 1
ATOM 1883 C CA . TYR A 1 230 ? -33.743 26.681 1.563 1.00 57.94 230 TYR A CA 1
ATOM 1884 C C . TYR A 1 230 ? -35.088 27.042 2.198 1.00 57.94 230 TYR A C 1
ATOM 1886 O O . TYR A 1 230 ? -35.194 27.246 3.409 1.00 57.94 230 TYR A O 1
ATOM 1894 N N . LYS A 1 231 ? -36.116 27.166 1.355 1.00 60.81 231 LYS A N 1
ATOM 1895 C CA . LYS A 1 231 ? -37.509 27.221 1.801 1.00 60.81 231 LYS A CA 1
ATOM 1896 C C . LYS A 1 231 ? -37.997 25.809 2.170 1.00 60.81 231 LYS A C 1
ATOM 1898 O O . LYS A 1 231 ? -37.556 24.857 1.527 1.00 60.81 231 LYS A O 1
ATOM 1903 N N . PRO A 1 232 ? -38.867 25.705 3.190 1.00 66.88 232 PRO A N 1
ATOM 1904 C CA . PRO A 1 232 ? -39.414 24.447 3.701 1.00 66.88 232 PRO A CA 1
ATOM 1905 C C . PRO A 1 232 ? -40.395 23.771 2.739 1.00 66.88 232 PRO A C 1
ATOM 1907 O O . PRO A 1 232 ? -41.006 24.486 1.909 1.00 66.88 232 PRO A O 1
#

Solvent-accessible surface area (backbone atoms only — not comparable to full-atom values): 15791 Å² total; per-residue (Å²): 140,83,82,83,83,80,81,77,87,83,83,78,92,76,85,77,79,79,72,57,36,12,80,83,81,65,45,77,58,48,89,90,44,47,31,55,39,75,86,68,55,49,53,31,40,49,67,59,54,51,54,52,41,64,78,38,64,91,59,46,50,40,92,88,79,58,50,76,54,90,56,70,73,81,56,90,74,78,77,61,60,52,95,42,73,74,50,45,52,54,49,53,51,52,52,47,53,50,51,51,49,52,50,52,54,53,49,50,52,52,50,51,53,53,46,52,54,53,51,54,54,49,54,53,51,51,54,49,52,52,52,51,52,52,50,52,53,52,56,58,58,55,61,70,61,64,78,74,70,86,74,83,84,78,80,77,87,72,83,79,92,78,76,89,80,90,75,81,87,82,85,78,79,79,76,78,76,81,76,77,78,79,75,76,81,76,79,76,79,78,71,86,79,87,78,76,93,74,88,76,77,83,83,88,70,82,72,83,69,78,82,77,75,79,80,77,76,78,78,73,83,83,80,74,90,78,81,78,81,82,78,136